Protein AF-A0A8S4QR13-F1 (afdb_monomer)

Solvent-accessible surface area (backbone atoms only — not comparable to full-atom values): 11443 Å² total; per-residue (Å²): 132,84,57,82,68,58,78,72,71,67,62,100,58,48,71,56,56,46,60,38,42,55,34,100,81,73,49,24,53,48,70,31,50,76,45,75,78,56,44,44,66,46,38,54,46,44,48,60,58,47,58,65,42,51,77,74,34,72,92,72,60,74,65,26,65,68,53,64,44,90,57,24,34,56,80,74,29,43,44,36,40,36,31,59,52,94,47,84,82,44,65,64,55,39,43,59,79,82,61,83,62,81,88,62,52,69,69,58,58,51,46,36,71,78,50,59,71,31,35,38,52,50,73,46,38,63,46,74,70,21,49,77,37,48,53,46,79,46,51,15,45,74,78,42,53,45,60,43,84,66,39,49,57,52,95,87,57,76,65,67,73,34,30,40,32,38,29,82,46,56,64,68,42,82,33,45,37,35,32,36,37,39,31,60,93,49,59,23,69,40,68,37,39,43,32,40,42,63,79,82,128

Foldseek 3Di:
DPPPVVVQPDDPADFDKAKPDAPPVSFAEAEDALDPVGCVVRQVRLCVVQVVCCVVQVPNAFCFDCCNDPPSCRSFWHKMKMFTDQGPQDFFFFDDLPDPDPPQDPVNNVVCVVPVFWFFKDKAFPDPVLRVFQADKDKGVPVHTFGRVCPPPDPPDDTHIMMIITHPGDAPDKTKMKMWGDGHVGIHIGIHIHHYHYDDD

Sequence (201 aa):
MVEKTDLLTYAADGIGLSATPTSLNAMPLIWYRNEQQEYQKYVKSLESLLSKRRKREVDNFPDLGPCGEAPFGYGNSPCVIIRINKQLKWSAKPLNANSSRMDIPMNVRHWLKLEKQRLWLHCDGYHSYDKEHIGKIKYYPDPPGFDPNSFPLDKNSHSPLIAVQISEFTLGVSLAVQCKLYYEGGSSTKEFLLYVTPKRK

Secondary structure (DSSP, 8-state):
---TTGGGT--SS-S-EEEES--TTSS-EEEEESSHHHHHHHHHHHHHHHHHHHTT-TTT----GGGSSTTTTTTTS-EEEEEE---TT---PPPPTT---TTS-HHHHHHHHH-SS-EEEEEEESSHHHHHH--EEEEESSS-EE-GGG-SPPTTPPPP-EEEEEESPPTTS-EEEEEEEEETTEEEEEEEEEEEEPPP-

InterPro domains:
  IPR000402 Sodium/potassium-transporting ATPase subunit beta [PF00287] (65-182)
  IPR000402 Sodium/potassium-transporting ATPase subunit beta [PTHR11523] (16-183)
  IPR038702 Sodium/potassium-transporting ATPase subunit beta superfamily [G3DSA:2.60.40.1660] (3-193)

Organism: NCBI:txid348720

pLDDT: mean 87.79, std 13.43, range [37.66, 98.38]

Radius of gyration: 17.34 Å; Cα contacts (8 Å, |Δi|>4): 371; chains: 1; bounding box: 60×39×46 Å

Mean predicted aligned error: 6.36 Å

Structure (mmCIF, N/CA/C/O backbone):
data_AF-A0A8S4QR13-F1
#
_entry.id   AF-A0A8S4QR13-F1
#
loop_
_atom_site.group_PDB
_atom_site.id
_atom_site.type_symbol
_atom_site.label_atom_id
_atom_site.label_alt_id
_atom_site.label_comp_id
_atom_site.label_asym_id
_atom_site.label_entity_id
_atom_site.label_seq_id
_atom_site.pdbx_PDB_ins_code
_atom_site.Cartn_x
_atom_site.Cartn_y
_atom_site.Cartn_z
_atom_site.occupancy
_atom_site.B_iso_or_equiv
_atom_site.auth_seq_id
_atom_site.auth_comp_id
_atom_site.auth_asym_id
_atom_site.auth_atom_id
_atom_site.pdbx_PDB_model_num
ATOM 1 N N . MET A 1 1 ? 35.283 -13.458 4.905 1.00 37.66 1 MET A N 1
ATOM 2 C CA . MET A 1 1 ? 34.528 -12.265 5.337 1.00 37.66 1 MET A CA 1
ATOM 3 C C . MET A 1 1 ? 33.601 -11.926 4.193 1.00 37.66 1 MET A C 1
ATOM 5 O O . MET A 1 1 ? 34.097 -11.596 3.130 1.00 37.66 1 MET A O 1
ATOM 9 N N . VAL A 1 2 ? 32.299 -12.148 4.358 1.00 41.03 2 VAL A N 1
ATOM 10 C CA . VAL A 1 2 ? 31.311 -11.771 3.339 1.00 41.03 2 VAL A CA 1
ATOM 11 C C . VAL A 1 2 ? 31.214 -10.252 3.382 1.00 41.03 2 VAL A C 1
ATOM 13 O O . VAL A 1 2 ? 30.915 -9.693 4.442 1.00 41.03 2 VAL A O 1
ATOM 16 N N . GLU A 1 3 ? 31.554 -9.574 2.288 1.00 44.41 3 GLU A N 1
ATOM 17 C CA . GLU A 1 3 ? 31.433 -8.125 2.246 1.00 44.41 3 GLU A CA 1
ATOM 18 C C . GLU A 1 3 ? 29.955 -7.735 2.395 1.00 44.41 3 GLU A C 1
ATOM 20 O O . GLU A 1 3 ? 29.069 -8.306 1.761 1.00 44.41 3 GLU A O 1
ATOM 25 N N . LYS A 1 4 ? 29.666 -6.721 3.222 1.00 47.56 4 LYS A N 1
ATOM 26 C CA . LYS A 1 4 ? 28.316 -6.138 3.374 1.00 47.56 4 LYS A CA 1
ATOM 27 C C . LYS A 1 4 ? 27.700 -5.680 2.041 1.00 47.56 4 LYS A C 1
ATOM 29 O O . LYS A 1 4 ? 26.495 -5.446 1.980 1.00 47.56 4 LYS A O 1
ATOM 34 N N . THR A 1 5 ? 28.523 -5.529 1.009 1.00 46.91 5 THR A N 1
ATOM 35 C CA . THR A 1 5 ? 28.166 -5.205 -0.371 1.00 46.91 5 THR A CA 1
ATOM 36 C C . THR A 1 5 ? 27.454 -6.354 -1.092 1.00 46.91 5 THR A C 1
ATOM 38 O O . THR A 1 5 ? 26.556 -6.071 -1.881 1.00 46.91 5 THR A O 1
ATOM 41 N N . ASP A 1 6 ? 27.740 -7.617 -0.755 1.00 38.19 6 ASP A N 1
ATOM 42 C CA . ASP A 1 6 ? 27.164 -8.794 -1.431 1.00 38.19 6 ASP A CA 1
ATOM 43 C C . ASP A 1 6 ? 25.776 -9.198 -0.909 1.00 38.19 6 ASP A C 1
ATOM 45 O O . ASP A 1 6 ? 24.988 -9.823 -1.615 1.00 38.19 6 ASP A O 1
ATOM 49 N N . LEU A 1 7 ? 25.410 -8.758 0.299 1.00 44.19 7 LEU A N 1
ATOM 50 C CA . LEU A 1 7 ? 24.044 -8.895 0.830 1.00 44.19 7 LEU A CA 1
ATOM 51 C C . LEU A 1 7 ? 23.036 -7.950 0.148 1.00 44.19 7 LEU A C 1
ATOM 53 O O . LEU A 1 7 ? 21.834 -8.072 0.368 1.00 44.19 7 LEU A O 1
ATOM 57 N N . LEU A 1 8 ? 23.515 -6.991 -0.652 1.00 45.03 8 LEU A N 1
ATOM 58 C CA . LEU A 1 8 ? 22.689 -6.004 -1.356 1.00 45.03 8 LEU A CA 1
ATOM 59 C C . LEU A 1 8 ? 22.579 -6.266 -2.865 1.00 45.03 8 LEU A C 1
ATOM 61 O O . LEU A 1 8 ? 21.846 -5.537 -3.540 1.00 45.03 8 LEU A O 1
ATOM 65 N N . THR A 1 9 ? 23.288 -7.266 -3.399 1.00 39.84 9 THR A N 1
ATOM 66 C CA . THR A 1 9 ? 23.415 -7.488 -4.850 1.00 39.84 9 THR A CA 1
ATOM 67 C C . THR A 1 9 ? 22.815 -8.787 -5.365 1.00 39.84 9 THR A C 1
ATOM 69 O O . THR A 1 9 ? 22.631 -8.886 -6.573 1.00 39.84 9 THR A O 1
ATOM 72 N N . TYR A 1 10 ? 22.393 -9.727 -4.519 1.00 44.88 10 TYR A N 1
ATOM 73 C CA . TYR A 1 10 ? 21.622 -10.881 -4.982 1.00 44.88 10 TYR A CA 1
ATOM 74 C C . TYR A 1 10 ? 20.546 -11.270 -3.980 1.00 44.88 10 TYR A C 1
ATOM 76 O O . TYR A 1 10 ? 20.811 -11.908 -2.967 1.00 44.88 10 TYR A O 1
ATOM 84 N N . ALA A 1 11 ? 19.306 -10.939 -4.314 1.00 44.09 11 ALA A N 1
ATOM 85 C CA . ALA A 1 11 ? 18.177 -11.706 -3.838 1.00 44.09 11 ALA A CA 1
ATOM 86 C C . ALA A 1 11 ? 17.512 -12.310 -5.077 1.00 44.09 11 ALA A C 1
ATOM 88 O O . ALA A 1 11 ? 17.100 -11.601 -5.995 1.00 44.09 11 ALA A O 1
ATOM 89 N N . ALA A 1 12 ? 17.448 -13.641 -5.107 1.00 49.19 12 ALA A N 1
ATOM 90 C CA . ALA A 1 12 ? 16.505 -14.368 -5.953 1.00 49.19 12 ALA A CA 1
ATOM 91 C C . ALA A 1 12 ? 15.045 -13.951 -5.649 1.00 49.19 12 ALA A C 1
ATOM 93 O O . ALA A 1 12 ? 14.148 -14.185 -6.455 1.00 49.19 12 ALA A O 1
ATOM 94 N N . ASP A 1 13 ? 14.838 -13.273 -4.518 1.00 56.06 13 ASP A N 1
ATOM 95 C CA . ASP A 1 13 ? 13.613 -12.620 -4.086 1.00 56.06 13 ASP A CA 1
ATOM 96 C C . ASP A 1 13 ? 13.657 -11.138 -4.492 1.00 56.06 13 ASP A C 1
ATOM 98 O O . ASP A 1 13 ? 14.616 -10.437 -4.186 1.00 56.06 13 ASP A O 1
ATOM 102 N N . GLY A 1 14 ? 12.652 -10.633 -5.207 1.00 69.56 14 GLY A N 1
ATOM 103 C CA . GLY A 1 14 ? 12.630 -9.249 -5.698 1.00 69.56 14 GLY A CA 1
ATOM 104 C C . GLY A 1 14 ? 12.808 -8.151 -4.627 1.00 69.56 14 GLY A C 1
ATOM 105 O O . GLY A 1 14 ? 12.939 -8.395 -3.430 1.00 69.56 14 GLY A O 1
ATOM 106 N N . ILE A 1 15 ? 12.755 -6.881 -5.048 1.00 88.12 15 ILE A N 1
ATOM 107 C CA . ILE A 1 15 ? 12.865 -5.716 -4.150 1.00 88.12 15 ILE A CA 1
ATOM 108 C C . ILE A 1 15 ? 11.947 -5.819 -2.921 1.00 88.12 15 ILE A C 1
ATOM 110 O O . ILE A 1 15 ? 10.754 -6.097 -3.043 1.00 88.12 15 ILE A O 1
ATOM 114 N N . GLY A 1 16 ? 12.484 -5.563 -1.728 1.00 90.19 16 GLY A N 1
ATOM 115 C CA . GLY A 1 16 ? 11.695 -5.606 -0.501 1.00 90.19 16 GLY A CA 1
ATOM 116 C C . GLY A 1 16 ? 10.584 -4.549 -0.486 1.00 90.19 16 GLY A C 1
ATOM 117 O O . GLY A 1 16 ? 10.781 -3.412 -0.909 1.00 90.19 16 GLY A O 1
ATOM 118 N N . LEU A 1 17 ? 9.426 -4.901 0.066 1.00 93.50 17 LEU A N 1
ATOM 119 C CA . LEU A 1 17 ? 8.284 -4.003 0.238 1.00 93.50 17 LEU A CA 1
ATOM 120 C C . LEU A 1 17 ? 7.959 -3.827 1.729 1.00 93.50 17 LEU A C 1
ATOM 122 O O . LEU A 1 17 ? 8.035 -4.769 2.524 1.00 93.50 17 LEU A O 1
ATOM 126 N N . SER A 1 18 ? 7.557 -2.619 2.112 1.00 93.62 18 SER A N 1
ATOM 127 C CA . SER A 1 18 ? 7.024 -2.313 3.442 1.00 93.62 18 SER A CA 1
ATOM 128 C C . SER A 1 18 ? 5.525 -2.068 3.355 1.00 93.62 18 SER A C 1
ATOM 130 O O . SER A 1 18 ? 5.078 -1.367 2.452 1.00 93.62 18 SER A O 1
ATOM 132 N N . ALA A 1 19 ? 4.780 -2.571 4.338 1.00 95.00 19 ALA A N 1
ATOM 133 C CA . ALA A 1 19 ? 3.368 -2.266 4.553 1.00 95.00 19 ALA A CA 1
ATOM 134 C C . ALA A 1 19 ? 3.206 -1.670 5.957 1.00 95.00 19 ALA A C 1
ATOM 136 O O . ALA A 1 19 ? 3.801 -2.170 6.910 1.00 95.00 19 ALA A O 1
ATOM 137 N N . THR A 1 20 ? 2.472 -0.568 6.081 1.00 94.94 20 THR A N 1
ATOM 138 C CA . THR A 1 20 ? 2.209 0.142 7.343 1.00 94.94 20 THR A CA 1
ATOM 139 C C . THR A 1 20 ? 0.698 0.260 7.530 1.00 94.94 20 THR A C 1
ATOM 141 O O . THR A 1 20 ? 0.020 0.628 6.577 1.00 94.94 20 THR A O 1
ATOM 144 N N . PRO A 1 21 ? 0.155 -0.019 8.722 1.00 93.25 21 PRO A N 1
ATOM 145 C CA . PRO A 1 21 ? 0.866 -0.234 9.982 1.00 93.25 21 PRO A CA 1
ATOM 146 C C . PRO A 1 21 ? 1.457 -1.640 10.142 1.00 93.25 21 PRO A C 1
ATOM 148 O O . PRO A 1 21 ? 1.001 -2.606 9.539 1.00 93.25 21 PRO A O 1
ATOM 151 N N . THR A 1 22 ? 2.475 -1.744 10.997 1.00 84.75 22 THR A N 1
ATOM 152 C CA . THR A 1 22 ? 3.087 -3.016 11.405 1.00 84.75 22 THR A CA 1
ATOM 153 C C . THR A 1 22 ? 2.722 -3.369 12.845 1.00 84.75 22 THR A C 1
ATOM 155 O O . THR A 1 22 ? 2.487 -2.482 13.665 1.00 84.75 22 THR A O 1
ATOM 158 N N . SER A 1 23 ? 2.714 -4.662 13.173 1.00 73.50 23 SER A N 1
ATOM 159 C CA . SER A 1 23 ? 2.653 -5.145 14.558 1.00 73.50 23 SER A CA 1
ATOM 160 C C . SER A 1 23 ? 4.054 -5.178 15.197 1.00 73.50 23 SER A C 1
ATOM 162 O O . SER A 1 23 ? 5.045 -4.819 14.556 1.00 73.50 23 SER A O 1
ATOM 164 N N . LEU A 1 24 ? 4.138 -5.623 16.456 1.00 61.69 24 LEU A N 1
ATOM 165 C CA . LEU A 1 24 ? 5.340 -5.627 17.305 1.00 61.69 24 LEU A CA 1
ATOM 166 C C . LEU A 1 24 ? 6.566 -6.310 16.662 1.00 61.69 24 LEU A C 1
ATOM 168 O O . LEU A 1 24 ? 7.688 -5.906 16.941 1.00 61.69 24 LEU A O 1
ATOM 172 N N . ASN A 1 25 ? 6.362 -7.265 15.747 1.00 63.50 25 ASN A N 1
ATOM 173 C CA . ASN A 1 25 ? 7.435 -8.029 15.091 1.00 63.50 25 ASN A CA 1
ATOM 174 C C . ASN A 1 25 ? 7.681 -7.624 13.625 1.00 63.50 25 ASN A C 1
ATOM 176 O O . ASN A 1 25 ? 8.115 -8.448 12.827 1.00 63.50 25 ASN A O 1
ATOM 180 N N . ALA A 1 26 ? 7.324 -6.399 13.220 1.00 67.44 26 ALA A N 1
ATOM 181 C CA . ALA A 1 26 ? 7.419 -5.912 11.831 1.00 67.44 26 ALA A CA 1
ATOM 182 C C . ALA A 1 26 ? 6.583 -6.690 10.782 1.00 67.44 26 ALA A C 1
ATOM 184 O O . ALA A 1 26 ? 6.548 -6.312 9.607 1.00 67.44 26 ALA A O 1
ATOM 185 N N . MET A 1 27 ? 5.844 -7.726 11.195 1.00 74.62 27 MET A N 1
ATOM 186 C CA . MET A 1 27 ? 4.774 -8.329 10.405 1.00 74.62 27 MET A CA 1
ATOM 187 C C . MET A 1 27 ? 3.563 -7.386 10.413 1.00 74.62 27 MET A C 1
ATOM 189 O O . MET A 1 27 ? 3.131 -6.967 11.495 1.00 74.62 27 MET A O 1
ATOM 193 N N . PRO A 1 28 ? 2.994 -7.017 9.254 1.00 80.12 28 PRO A N 1
ATOM 194 C CA . PRO A 1 28 ? 1.787 -6.211 9.226 1.00 80.12 28 PRO A CA 1
ATOM 195 C C . PRO A 1 28 ? 0.593 -7.097 9.612 1.00 80.12 28 PRO A C 1
ATOM 197 O O . PRO A 1 28 ? 0.052 -7.842 8.805 1.00 80.12 28 PRO A O 1
ATOM 200 N N . LEU A 1 29 ? 0.248 -7.069 10.902 1.00 88.44 29 LEU A N 1
ATOM 201 C CA . LEU A 1 29 ? -0.924 -7.722 11.483 1.00 88.44 29 LEU A CA 1
ATOM 202 C C . LEU A 1 29 ? -1.853 -6.640 12.033 1.00 88.44 29 LEU A C 1
ATOM 204 O O . LEU A 1 29 ? -1.539 -5.959 13.018 1.00 88.44 29 LEU A O 1
ATOM 208 N N . ILE A 1 30 ? -3.001 -6.502 11.384 1.00 92.06 30 ILE A N 1
ATOM 209 C CA . ILE A 1 30 ? -4.035 -5.535 11.714 1.00 92.06 30 ILE A CA 1
ATOM 210 C C . ILE A 1 30 ? -5.164 -6.284 12.401 1.00 92.06 30 ILE A C 1
ATOM 212 O O . ILE A 1 30 ? -5.961 -6.968 11.768 1.00 92.06 30 ILE A O 1
ATOM 216 N N . TRP A 1 31 ? -5.207 -6.141 13.719 1.00 92.38 31 TRP A N 1
ATOM 217 C CA . TRP A 1 31 ? -6.194 -6.740 14.591 1.00 92.38 31 TRP A CA 1
ATOM 218 C C . TRP A 1 31 ? -6.738 -5.711 15.577 1.00 92.38 31 TRP A C 1
ATOM 220 O O . TRP A 1 31 ? -6.010 -5.199 16.437 1.00 92.38 31 TRP A O 1
ATOM 230 N N . TYR A 1 32 ? -8.034 -5.435 15.440 1.00 91.50 32 TYR A N 1
ATOM 231 C CA . TYR A 1 32 ? -8.804 -4.616 16.367 1.00 91.50 32 TYR A CA 1
ATOM 232 C C . TYR A 1 32 ? -10.266 -5.087 16.452 1.00 91.50 32 TYR A C 1
ATOM 234 O O . TYR A 1 32 ? -10.825 -5.632 15.496 1.00 91.50 32 TYR A O 1
ATOM 242 N N . ARG A 1 33 ? -10.914 -4.863 17.595 1.00 89.88 33 ARG A N 1
ATOM 243 C CA . ARG A 1 33 ? -12.378 -4.752 17.675 1.00 89.88 33 ARG A CA 1
ATOM 244 C C . ARG A 1 33 ? -12.799 -3.391 17.164 1.00 89.88 33 ARG A C 1
ATOM 246 O O . ARG A 1 33 ? -12.032 -2.442 17.291 1.00 89.88 33 ARG A O 1
ATOM 253 N N . ASN A 1 34 ? -14.009 -3.280 16.618 1.00 83.50 34 ASN A N 1
ATOM 254 C CA . ASN A 1 34 ? -14.528 -2.025 16.070 1.00 83.50 34 ASN A CA 1
ATOM 255 C C . ASN A 1 34 ? -14.886 -0.985 17.163 1.00 83.50 34 ASN A C 1
ATOM 257 O O . ASN A 1 34 ? -16.036 -0.568 17.312 1.00 83.50 34 ASN A O 1
ATOM 261 N N . GLU A 1 35 ? -13.874 -0.606 17.938 1.00 88.25 35 GLU A N 1
ATOM 262 C CA . GLU A 1 35 ? -13.863 0.308 19.067 1.00 88.25 35 GLU A CA 1
ATOM 2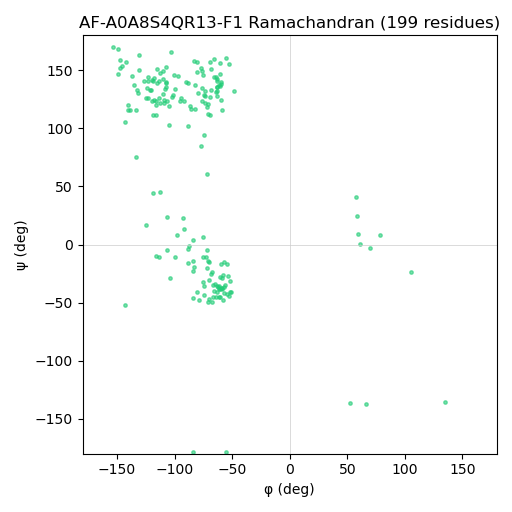63 C C . GLU A 1 35 ? -12.658 1.237 18.923 1.00 88.25 35 GLU A C 1
ATOM 265 O O . GLU A 1 35 ? -11.547 0.804 18.600 1.00 88.25 35 GLU A O 1
ATOM 270 N N . GLN A 1 36 ? -12.863 2.526 19.194 1.00 86.12 36 GLN A N 1
ATOM 271 C CA . GLN A 1 36 ? -11.876 3.554 18.876 1.00 86.12 36 GLN A CA 1
ATOM 272 C C . GLN A 1 36 ? -10.519 3.335 19.536 1.00 86.12 36 GLN A C 1
ATOM 274 O O . GLN A 1 36 ? -9.492 3.587 18.906 1.00 86.12 36 GLN A O 1
ATOM 279 N N . GLN A 1 37 ? -10.514 2.854 20.778 1.00 89.31 37 GLN A N 1
ATOM 280 C CA . GLN A 1 37 ? -9.310 2.653 21.583 1.00 89.31 37 GLN A CA 1
ATOM 281 C C . GLN A 1 37 ? -8.406 1.551 21.013 1.00 89.31 37 GLN A C 1
ATOM 283 O O . GLN A 1 37 ? -7.183 1.687 21.046 1.00 89.31 37 GLN A O 1
ATOM 288 N N . GLU A 1 38 ? -8.982 0.503 20.421 1.00 89.88 38 GLU A N 1
ATOM 289 C CA . GLU A 1 38 ? -8.217 -0.648 19.937 1.00 89.88 38 GLU A CA 1
ATOM 290 C C . GLU A 1 38 ? -7.445 -0.363 18.646 1.00 89.88 38 GLU A C 1
ATOM 292 O O . GLU A 1 38 ? -6.313 -0.830 18.480 1.00 89.88 38 GLU A O 1
ATOM 297 N N . TYR A 1 39 ? -8.013 0.441 17.741 1.00 91.88 39 TYR A N 1
ATOM 298 C CA . TYR A 1 39 ? -7.336 0.801 16.494 1.00 91.88 39 TYR A CA 1
ATOM 299 C C . TYR A 1 39 ? -6.444 2.045 16.597 1.00 91.88 39 TYR A C 1
ATOM 301 O O . TYR A 1 39 ? -5.721 2.350 15.646 1.00 91.88 39 TYR A O 1
ATOM 309 N N . GLN A 1 40 ? -6.402 2.736 17.746 1.00 93.25 40 GLN A N 1
ATOM 310 C CA . GLN A 1 40 ? -5.541 3.917 17.921 1.00 93.25 40 GLN A CA 1
ATOM 311 C C . GLN A 1 40 ? -4.064 3.632 17.639 1.00 93.25 40 GLN A C 1
ATOM 313 O O . GLN A 1 40 ? -3.363 4.493 17.111 1.00 93.25 40 GLN A O 1
ATOM 318 N N . LYS A 1 41 ? -3.569 2.432 17.964 1.00 92.69 41 LYS A N 1
ATOM 319 C CA . LYS A 1 41 ? -2.178 2.040 17.675 1.00 92.69 41 LYS A CA 1
ATOM 320 C C . LYS A 1 41 ? -1.865 2.082 16.172 1.00 92.69 41 LYS A C 1
ATOM 322 O O . LYS A 1 41 ? -0.787 2.526 15.781 1.00 92.69 41 LYS A O 1
ATOM 327 N N . TYR A 1 42 ? -2.824 1.690 15.334 1.00 93.75 42 TYR A N 1
ATOM 328 C CA . TYR A 1 42 ? -2.694 1.691 13.879 1.00 93.75 42 TYR A CA 1
ATOM 329 C C . TYR A 1 42 ? -2.774 3.104 13.306 1.00 93.75 42 TYR A C 1
ATOM 331 O O . TYR A 1 42 ? -1.926 3.484 12.500 1.00 93.75 42 TYR A O 1
ATOM 339 N N . VAL A 1 43 ? -3.714 3.908 13.811 1.00 94.94 43 VAL A N 1
ATOM 340 C CA . VAL A 1 43 ? -3.840 5.329 13.459 1.00 94.94 43 VAL A CA 1
ATOM 341 C C . VAL A 1 43 ? -2.552 6.082 13.788 1.00 94.94 43 VAL A C 1
ATOM 343 O O . VAL A 1 43 ? -2.003 6.759 12.927 1.00 94.94 43 VAL A O 1
ATOM 346 N N . LYS A 1 44 ? -1.996 5.899 14.993 1.00 94.31 44 LYS A N 1
ATOM 347 C CA . LYS A 1 44 ? -0.723 6.522 15.399 1.00 94.31 44 LYS A CA 1
ATOM 348 C C . LYS A 1 44 ? 0.454 6.090 14.522 1.00 94.31 44 LYS A C 1
ATOM 350 O O . LYS A 1 44 ? 1.325 6.905 14.226 1.00 94.31 44 LYS A O 1
ATOM 355 N N . SER A 1 45 ? 0.495 4.822 14.111 1.00 93.25 45 SER A N 1
ATOM 356 C CA . SER A 1 45 ? 1.543 4.306 13.223 1.00 93.25 45 SER A CA 1
ATOM 357 C C . SER A 1 45 ? 1.492 4.972 11.842 1.00 93.25 45 SER A C 1
ATOM 359 O O . SER A 1 45 ? 2.526 5.427 11.347 1.00 93.25 45 SER A O 1
ATOM 361 N N . LEU A 1 46 ? 0.296 5.102 11.261 1.00 94.69 46 LEU A N 1
ATOM 362 C CA . LEU A 1 46 ? 0.088 5.794 9.987 1.00 94.69 46 LEU A CA 1
ATOM 363 C C . LEU A 1 46 ? 0.369 7.294 10.091 1.00 94.69 46 LEU A C 1
ATOM 365 O O . LEU A 1 46 ? 1.124 7.828 9.282 1.00 94.69 46 LEU A O 1
ATOM 369 N N . GLU A 1 47 ? -0.124 7.953 11.137 1.00 94.94 47 GLU A N 1
ATOM 370 C CA . GLU A 1 47 ? 0.152 9.369 11.396 1.00 94.94 47 GLU A CA 1
ATOM 371 C C . GLU A 1 47 ? 1.662 9.631 11.508 1.00 94.94 47 GLU A C 1
ATOM 373 O O . GLU A 1 47 ? 2.191 10.574 10.922 1.00 94.94 47 GLU A O 1
ATOM 378 N N . SER A 1 48 ? 2.406 8.753 12.191 1.00 93.06 48 SER A N 1
ATOM 379 C CA . SER A 1 48 ? 3.867 8.860 12.298 1.00 93.06 48 SER A CA 1
ATOM 380 C C . SER A 1 48 ? 4.579 8.726 10.946 1.00 93.06 48 SER A C 1
ATOM 382 O O . SER A 1 48 ? 5.592 9.394 10.713 1.00 93.06 48 SER A O 1
ATOM 384 N N . LEU A 1 49 ? 4.063 7.881 10.044 1.00 92.44 49 LEU A N 1
ATOM 385 C CA . LEU A 1 49 ? 4.598 7.721 8.691 1.00 92.44 49 LEU A CA 1
ATOM 386 C C . LEU A 1 49 ? 4.325 8.962 7.829 1.00 92.44 49 LEU A C 1
ATOM 388 O O . LEU A 1 49 ? 5.237 9.441 7.149 1.00 92.44 49 LEU A O 1
ATOM 392 N N . LEU A 1 50 ? 3.089 9.468 7.845 1.00 93.38 50 LEU A N 1
ATOM 393 C CA . LEU A 1 50 ? 2.650 10.531 6.941 1.00 93.38 50 LEU A CA 1
ATOM 394 C C . LEU A 1 50 ? 3.083 11.924 7.411 1.00 93.38 50 LEU A C 1
ATOM 396 O O . LEU A 1 50 ? 3.565 12.709 6.598 1.00 93.38 50 LEU A O 1
ATOM 400 N N . SER A 1 51 ? 3.007 12.226 8.710 1.00 90.88 51 SER A N 1
ATOM 401 C CA . SER A 1 51 ? 3.384 13.542 9.260 1.00 90.88 51 SER A CA 1
ATOM 402 C C . SER A 1 51 ? 4.841 13.919 8.967 1.00 90.88 51 SER A C 1
ATOM 404 O O . SER A 1 51 ? 5.143 15.073 8.656 1.00 90.88 51 SER A O 1
ATOM 406 N N . LYS A 1 52 ? 5.759 12.943 9.004 1.00 83.25 52 LYS A N 1
ATOM 407 C CA . LYS A 1 52 ? 7.177 13.144 8.657 1.00 83.25 52 LYS A CA 1
ATOM 408 C C . LYS A 1 52 ? 7.378 13.512 7.188 1.00 83.25 52 LYS A C 1
ATOM 410 O O . LYS A 1 52 ? 8.299 14.263 6.880 1.00 83.25 52 LYS A O 1
ATOM 415 N N . ARG A 1 53 ? 6.540 12.973 6.301 1.00 87.75 53 ARG A N 1
ATOM 416 C CA . ARG A 1 53 ? 6.617 13.192 4.852 1.00 87.75 53 ARG A CA 1
ATOM 417 C C . ARG A 1 53 ? 5.918 14.472 4.434 1.00 87.75 53 ARG A C 1
ATOM 419 O O . ARG A 1 53 ? 6.544 15.269 3.756 1.00 87.75 53 ARG A O 1
ATOM 426 N N . ARG A 1 54 ? 4.706 14.736 4.933 1.00 86.38 54 ARG A N 1
ATOM 427 C CA . ARG A 1 54 ? 3.963 15.985 4.682 1.00 86.38 54 ARG A CA 1
ATOM 428 C C . ARG A 1 54 ? 4.792 17.236 4.958 1.00 86.38 54 ARG A C 1
ATOM 430 O O . ARG A 1 54 ? 4.774 18.168 4.173 1.00 86.38 54 ARG A O 1
ATOM 437 N N . LYS A 1 55 ? 5.574 17.236 6.042 1.00 8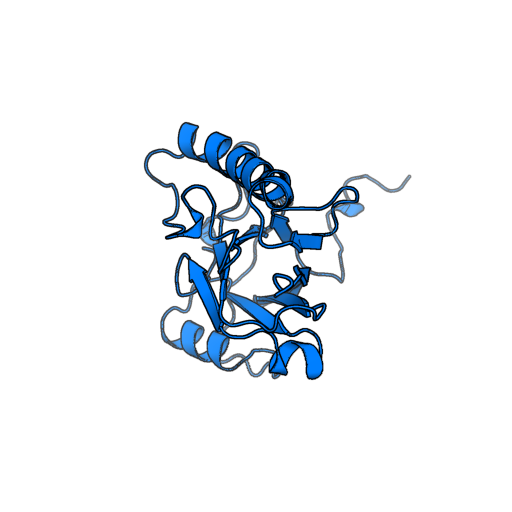2.75 55 LYS A N 1
ATOM 438 C CA . LYS A 1 55 ? 6.467 18.358 6.382 1.00 82.75 55 LYS A CA 1
ATOM 439 C C . LYS A 1 55 ? 7.631 18.555 5.402 1.00 82.75 55 LYS A C 1
ATOM 441 O O . LYS A 1 55 ? 8.199 19.636 5.370 1.00 82.75 55 LYS A O 1
ATOM 446 N N . ARG A 1 56 ? 8.039 17.510 4.678 1.00 82.00 56 ARG A N 1
ATOM 447 C CA . ARG A 1 56 ? 9.209 17.514 3.781 1.00 82.00 56 ARG A CA 1
ATOM 448 C C . ARG A 1 56 ? 8.831 17.601 2.301 1.00 82.00 56 ARG A C 1
ATOM 450 O O . ARG A 1 56 ? 9.619 18.108 1.520 1.00 82.00 56 ARG A O 1
ATOM 457 N N . GLU A 1 57 ? 7.658 17.098 1.933 1.00 82.88 57 GLU A N 1
ATOM 458 C CA . GLU A 1 57 ? 7.175 16.927 0.556 1.00 82.88 57 GLU A CA 1
ATOM 459 C C . GLU A 1 57 ? 5.894 17.747 0.329 1.00 82.88 57 GLU A C 1
ATOM 461 O O . GLU A 1 57 ? 4.930 17.233 -0.223 1.00 82.88 57 GLU A O 1
ATOM 466 N N . VAL A 1 58 ? 5.856 19.000 0.801 1.00 75.00 58 VAL A N 1
ATOM 467 C CA . VAL A 1 58 ? 4.635 19.834 0.829 1.00 75.00 58 VAL A CA 1
ATOM 468 C C . VAL A 1 58 ? 3.948 19.907 -0.541 1.00 75.00 58 VAL A C 1
ATOM 470 O O . VAL A 1 58 ? 2.742 19.698 -0.616 1.00 75.00 58 VAL A O 1
ATOM 473 N N . ASP A 1 59 ? 4.718 20.111 -1.611 1.00 72.88 59 ASP A N 1
ATOM 474 C CA . ASP A 1 59 ? 4.173 20.314 -2.962 1.00 72.88 59 ASP A CA 1
ATOM 475 C C . ASP A 1 59 ? 3.944 19.013 -3.752 1.00 72.88 59 ASP A C 1
ATOM 477 O O . ASP A 1 59 ? 3.228 19.014 -4.746 1.00 72.88 59 ASP A O 1
ATOM 481 N N . ASN A 1 60 ? 4.540 17.893 -3.322 1.00 78.81 60 ASN A N 1
ATOM 482 C CA . ASN A 1 60 ? 4.572 16.630 -4.0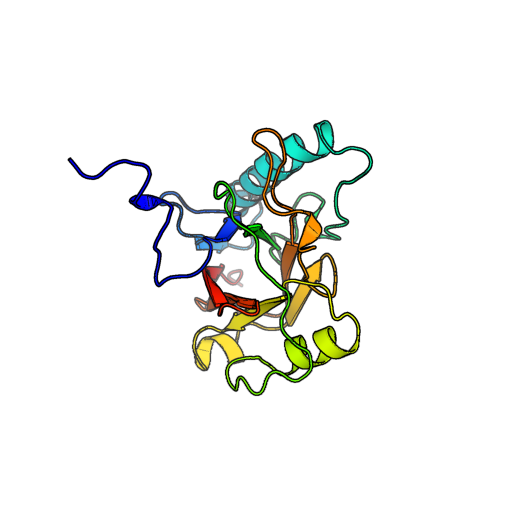81 1.00 78.81 60 ASN A CA 1
ATOM 483 C C . ASN A 1 60 ? 4.016 15.433 -3.292 1.00 78.81 60 ASN A C 1
ATOM 485 O O . ASN A 1 60 ? 4.285 14.278 -3.632 1.00 78.81 60 ASN A O 1
ATOM 489 N N . PHE A 1 61 ? 3.280 15.680 -2.207 1.00 84.38 61 PHE A N 1
ATOM 490 C CA . PHE A 1 61 ? 2.690 14.604 -1.421 1.00 84.38 61 PHE A CA 1
ATOM 491 C C . PHE A 1 61 ? 1.570 13.922 -2.227 1.00 84.38 61 PHE A C 1
ATOM 493 O O . PHE A 1 61 ? 0.663 14.611 -2.695 1.00 84.38 61 PHE A O 1
ATOM 500 N N . PRO A 1 62 ? 1.600 12.587 -2.399 1.00 86.25 62 PRO A N 1
ATOM 501 C CA . PRO A 1 62 ? 0.585 11.894 -3.181 1.00 86.25 62 PRO A CA 1
ATOM 502 C C . PRO A 1 62 ? -0.792 12.024 -2.526 1.00 86.25 62 PRO A C 1
ATOM 504 O O . PRO A 1 62 ? -0.913 11.962 -1.299 1.00 86.25 62 PRO A O 1
ATOM 507 N N . ASP A 1 63 ? -1.837 12.140 -3.346 1.00 92.38 63 ASP A N 1
ATOM 508 C CA . ASP A 1 63 ? -3.207 12.026 -2.858 1.00 92.38 63 ASP A CA 1
ATOM 509 C C . ASP A 1 63 ? -3.478 10.575 -2.434 1.00 92.38 63 ASP A C 1
ATOM 511 O O . ASP A 1 63 ? -3.497 9.649 -3.248 1.00 92.38 63 ASP A O 1
ATOM 515 N N . LEU A 1 64 ? -3.644 10.380 -1.126 1.00 95.88 64 LEU A N 1
ATOM 516 C CA . LEU A 1 64 ? -3.944 9.086 -0.514 1.00 95.88 64 LEU A CA 1
ATOM 517 C C . LEU A 1 64 ? -5.447 8.919 -0.232 1.00 95.88 64 LEU A C 1
ATOM 519 O O . LEU A 1 64 ? -5.836 7.969 0.453 1.00 95.88 64 LEU A O 1
ATOM 523 N N . GLY A 1 65 ? -6.288 9.841 -0.711 1.00 95.62 65 GLY A N 1
ATOM 524 C CA . GLY A 1 65 ? -7.729 9.830 -0.498 1.00 95.62 65 GLY A CA 1
ATOM 525 C C . GLY A 1 65 ? -8.097 9.714 0.991 1.00 95.62 65 GLY A C 1
ATOM 526 O O . GLY A 1 65 ? -7.441 10.322 1.844 1.00 95.62 65 GLY A O 1
ATOM 527 N N . PRO A 1 66 ? -9.084 8.870 1.357 1.00 95.81 66 PRO A N 1
ATOM 528 C CA . PRO A 1 66 ? -9.463 8.622 2.754 1.00 95.81 66 PRO A CA 1
ATOM 529 C C . PRO A 1 66 ? -8.335 8.052 3.631 1.00 95.81 66 PRO A C 1
ATOM 531 O O . PRO A 1 66 ? -8.428 8.077 4.857 1.00 95.81 66 PRO A O 1
ATOM 534 N N . CYS A 1 67 ? -7.273 7.517 3.023 1.00 96.81 67 CYS A N 1
ATOM 535 C CA . CYS A 1 67 ? -6.095 7.011 3.722 1.00 96.81 67 CYS A CA 1
ATOM 536 C C . CYS A 1 67 ? -5.040 8.093 3.991 1.00 96.81 67 CYS A C 1
ATOM 538 O O . CYS A 1 67 ? -3.997 7.791 4.571 1.00 96.81 67 CYS A O 1
ATOM 540 N N . GLY A 1 68 ? -5.280 9.334 3.564 1.00 94.75 68 GLY A N 1
ATOM 541 C CA . GLY A 1 68 ? -4.430 10.479 3.871 1.00 94.75 68 GLY A CA 1
ATOM 542 C C . GLY A 1 68 ? -4.747 11.122 5.218 1.00 94.75 68 GLY A C 1
ATOM 543 O O . GLY A 1 68 ? -3.880 11.766 5.802 1.00 94.75 68 GLY A O 1
ATOM 544 N N . GLU A 1 69 ? -5.953 10.955 5.751 1.00 93.94 69 GLU A N 1
ATOM 545 C CA . GLU A 1 69 ? -6.406 11.666 6.951 1.00 93.94 69 GLU A CA 1
ATOM 546 C C . GLU A 1 69 ? -6.846 10.705 8.049 1.00 93.94 69 GLU A C 1
ATOM 548 O O . GLU A 1 69 ? -7.422 9.654 7.774 1.00 93.94 69 GLU A O 1
ATOM 553 N N . ALA A 1 70 ? -6.579 11.058 9.310 1.00 94.62 70 ALA A N 1
ATOM 554 C CA . ALA A 1 70 ? -7.014 10.264 10.451 1.00 94.62 70 ALA A CA 1
ATOM 555 C C . ALA A 1 70 ? -8.558 10.170 10.482 1.00 94.62 70 ALA A C 1
ATOM 557 O O . ALA A 1 70 ? -9.229 11.180 10.284 1.00 94.62 70 ALA A O 1
ATOM 558 N N . PRO A 1 71 ? -9.144 8.987 10.755 1.00 95.81 71 PRO A N 1
ATOM 559 C CA . PRO A 1 71 ? -8.511 7.780 11.288 1.00 95.81 71 PRO A CA 1
ATOM 560 C C . PRO A 1 71 ? -8.024 6.789 10.214 1.00 95.81 71 PRO A C 1
ATOM 562 O O . PRO A 1 71 ? -7.895 5.609 10.514 1.00 95.81 71 PRO A O 1
ATOM 565 N N . PHE A 1 72 ? -7.762 7.217 8.977 1.00 96.19 72 PHE A N 1
ATOM 566 C CA . PHE A 1 72 ? -7.252 6.384 7.876 1.00 96.19 72 PHE A CA 1
ATOM 567 C C . PHE A 1 72 ? -8.160 5.186 7.571 1.00 96.19 72 PHE A C 1
ATOM 569 O O . PHE A 1 72 ? -7.711 4.046 7.426 1.00 96.19 72 PHE A O 1
ATOM 576 N N . GLY A 1 73 ? -9.469 5.439 7.602 1.00 94.31 73 GLY A N 1
ATOM 577 C CA . GLY A 1 73 ? -10.514 4.439 7.402 1.00 94.31 73 GLY A CA 1
ATOM 578 C C . GLY A 1 73 ? -10.681 3.407 8.528 1.00 94.31 73 GLY A C 1
ATOM 579 O O . GLY A 1 73 ? -11.608 2.596 8.466 1.00 94.31 73 GLY A O 1
ATOM 580 N N . TYR A 1 74 ? -9.854 3.425 9.581 1.00 94.25 74 TYR A N 1
ATOM 581 C CA . TYR A 1 74 ? -10.019 2.512 10.716 1.00 94.25 74 TYR A CA 1
ATOM 582 C C . TYR A 1 74 ? -11.376 2.714 11.399 1.00 94.25 74 TYR A C 1
ATOM 584 O O . TYR A 1 74 ? -11.825 3.840 11.608 1.00 94.25 74 TYR A O 1
ATOM 592 N N . GLY A 1 75 ? -12.024 1.593 11.723 1.00 90.56 75 GLY A N 1
ATOM 593 C CA . GLY A 1 75 ? -13.407 1.527 12.205 1.00 90.56 75 GLY A CA 1
ATOM 594 C C . GLY A 1 75 ? -14.397 1.008 11.154 1.00 90.56 75 GLY A C 1
ATOM 595 O O . GLY A 1 75 ? -15.430 0.444 11.508 1.00 90.56 75 GLY A O 1
ATOM 596 N N . ASN A 1 76 ? -14.077 1.124 9.861 1.00 91.88 76 ASN A N 1
ATOM 597 C CA . ASN A 1 76 ? -14.916 0.549 8.804 1.00 91.88 76 ASN A CA 1
ATOM 598 C C . ASN A 1 76 ? -14.110 -0.019 7.631 1.00 91.88 76 ASN A C 1
ATOM 600 O O . ASN A 1 76 ? -14.298 -1.166 7.241 1.00 91.88 76 ASN A O 1
ATOM 604 N N . SER A 1 77 ? -13.201 0.770 7.063 1.00 95.94 77 SER A N 1
ATOM 605 C CA . SER A 1 77 ? -12.463 0.427 5.845 1.00 95.94 77 SER A CA 1
ATOM 606 C C . SER A 1 77 ? -10.975 0.728 6.030 1.00 95.94 77 SER A C 1
ATOM 608 O O . SER A 1 77 ? -10.509 1.776 5.575 1.00 95.94 77 SER A O 1
ATOM 610 N N . PRO A 1 78 ? -10.246 -0.118 6.785 1.00 96.38 78 PRO A N 1
ATOM 611 C CA . PRO A 1 78 ? -8.890 0.174 7.223 1.00 96.38 78 PRO A CA 1
ATOM 612 C C . PRO A 1 78 ? -7.933 0.315 6.040 1.00 96.38 78 PRO A C 1
ATOM 614 O O . PRO A 1 78 ? -7.986 -0.449 5.074 1.00 96.38 78 PRO A O 1
ATOM 617 N N . CYS A 1 79 ? -7.028 1.282 6.161 1.00 97.31 79 CYS A N 1
ATOM 618 C CA . CYS A 1 79 ? -5.983 1.521 5.181 1.00 97.31 79 CYS A CA 1
ATOM 619 C C . CYS A 1 79 ? -4.652 0.863 5.564 1.00 97.31 79 CYS A C 1
ATOM 621 O O . CYS A 1 79 ? -4.245 0.843 6.734 1.00 97.31 79 CYS A O 1
ATOM 623 N N . VAL A 1 80 ? -3.944 0.402 4.534 1.00 97.25 80 VAL A N 1
ATOM 624 C CA . VAL A 1 80 ? -2.557 -0.063 4.577 1.00 97.25 80 VAL A CA 1
ATOM 625 C C . VAL A 1 80 ? -1.748 0.719 3.550 1.00 97.25 80 VAL A C 1
ATOM 627 O O . VAL A 1 80 ? -2.097 0.757 2.377 1.00 97.25 80 VAL A O 1
ATOM 630 N N . ILE A 1 81 ? -0.655 1.345 3.973 1.00 97.12 81 ILE A N 1
ATOM 631 C CA . ILE A 1 81 ? 0.253 2.076 3.088 1.00 97.12 81 ILE A CA 1
ATOM 632 C C . ILE A 1 81 ? 1.408 1.169 2.688 1.00 97.12 81 ILE A C 1
ATOM 634 O O . ILE A 1 81 ? 2.143 0.677 3.548 1.00 97.12 81 ILE A O 1
ATOM 638 N N . ILE A 1 82 ? 1.596 0.990 1.384 1.00 96.94 82 ILE A N 1
ATOM 639 C CA . ILE A 1 82 ? 2.665 0.192 0.792 1.00 96.94 82 ILE A CA 1
ATOM 640 C C . ILE A 1 82 ? 3.704 1.106 0.151 1.00 96.94 82 ILE A C 1
ATOM 642 O O . ILE A 1 82 ? 3.383 2.111 -0.485 1.00 96.94 82 ILE A O 1
ATOM 646 N N . ARG A 1 83 ? 4.978 0.750 0.333 1.00 95.12 83 ARG A N 1
ATOM 647 C CA . ARG A 1 83 ? 6.119 1.422 -0.295 1.00 95.12 83 ARG A CA 1
ATOM 648 C C . ARG A 1 83 ? 7.226 0.436 -0.625 1.00 95.12 83 ARG A C 1
ATOM 650 O O . ARG A 1 83 ? 7.415 -0.559 0.078 1.00 95.12 83 ARG A O 1
ATOM 657 N N . ILE A 1 84 ? 8.019 0.777 -1.630 1.00 94.50 84 ILE A N 1
ATOM 658 C CA . ILE A 1 84 ? 9.240 0.044 -1.966 1.00 94.50 84 ILE A CA 1
ATOM 659 C C . ILE A 1 84 ? 10.313 0.350 -0.913 1.00 94.50 84 ILE A C 1
ATOM 661 O O . ILE A 1 84 ? 10.513 1.513 -0.543 1.00 94.50 84 ILE A O 1
ATOM 665 N N . ASN A 1 85 ? 10.983 -0.677 -0.389 1.00 91.50 85 ASN A N 1
ATOM 666 C CA . ASN A 1 85 ? 12.096 -0.492 0.535 1.00 91.50 85 ASN A CA 1
ATOM 667 C C . ASN A 1 85 ? 13.253 0.194 -0.181 1.00 91.50 85 ASN A C 1
ATOM 669 O O . ASN A 1 85 ? 13.526 -0.035 -1.355 1.00 91.50 85 ASN A O 1
ATOM 673 N N . LYS A 1 86 ? 13.960 1.047 0.551 1.00 87.25 86 LYS A N 1
ATOM 674 C CA . LYS A 1 86 ? 15.117 1.735 -0.000 1.00 87.25 86 LYS A CA 1
ATOM 675 C C . LYS A 1 86 ? 16.262 0.743 -0.182 1.00 87.25 86 LYS A C 1
ATOM 677 O O . LYS A 1 86 ? 16.820 0.281 0.810 1.00 87.25 86 LYS A O 1
ATOM 682 N N . GLN A 1 87 ? 16.623 0.469 -1.430 1.00 85.62 87 GLN A N 1
ATOM 683 C CA . GLN A 1 87 ? 17.796 -0.318 -1.799 1.00 85.62 87 GLN A CA 1
ATOM 684 C C . GLN A 1 87 ? 18.721 0.535 -2.669 1.00 85.62 87 GLN A C 1
ATOM 686 O O . GLN A 1 87 ? 18.276 1.225 -3.588 1.00 85.62 87 GLN A O 1
ATOM 691 N N . LEU A 1 88 ? 20.015 0.532 -2.343 1.00 80.12 88 LEU A N 1
ATOM 692 C CA . LEU A 1 88 ? 21.009 1.331 -3.057 1.00 80.12 88 LEU A CA 1
ATOM 693 C C . LEU A 1 88 ? 21.105 0.879 -4.514 1.00 80.12 88 LEU A C 1
ATOM 695 O O . LEU A 1 88 ? 21.237 -0.312 -4.777 1.00 80.12 88 LEU A O 1
ATOM 699 N N . LYS A 1 89 ? 21.075 1.848 -5.440 1.00 84.75 89 LYS A N 1
ATOM 700 C CA . LYS A 1 89 ? 21.189 1.641 -6.897 1.00 84.75 89 LYS A CA 1
ATOM 701 C C . LYS A 1 89 ? 20.106 0.748 -7.513 1.00 84.75 89 LYS A C 1
ATOM 703 O O . LYS A 1 89 ? 20.217 0.397 -8.683 1.00 84.75 89 LYS A O 1
ATOM 708 N N . TRP A 1 90 ? 19.065 0.394 -6.761 1.00 88.88 90 TRP A N 1
ATOM 709 C CA . TRP A 1 90 ? 17.980 -0.403 -7.306 1.00 88.88 90 TRP A CA 1
ATOM 710 C C . TRP A 1 90 ? 17.097 0.449 -8.213 1.00 88.88 90 TRP A C 1
ATOM 712 O O . TRP A 1 90 ? 16.613 1.504 -7.805 1.00 88.88 90 TRP A O 1
ATOM 722 N N . SER A 1 91 ? 16.864 -0.045 -9.420 1.00 90.12 91 SER A N 1
ATOM 723 C CA . SER A 1 91 ? 15.856 0.443 -10.351 1.00 90.12 91 SER A CA 1
ATOM 724 C C . SER A 1 91 ? 15.241 -0.755 -11.070 1.00 90.12 91 SER A C 1
ATOM 726 O O . SER A 1 91 ? 15.837 -1.833 -11.144 1.00 90.12 91 SER A O 1
ATOM 728 N N . ALA A 1 92 ? 14.026 -0.584 -11.581 1.00 90.50 92 ALA A N 1
ATOM 729 C CA . ALA A 1 92 ? 13.338 -1.621 -12.331 1.00 90.50 92 ALA A CA 1
ATOM 730 C C . ALA A 1 92 ? 12.659 -1.027 -13.558 1.00 90.50 92 ALA A C 1
ATOM 732 O O . ALA A 1 92 ? 12.145 0.091 -13.530 1.00 90.50 92 ALA A O 1
ATOM 733 N N . LYS A 1 93 ? 12.639 -1.811 -14.634 1.00 91.69 93 LYS A N 1
ATOM 734 C CA . LYS A 1 93 ? 11.893 -1.472 -15.840 1.00 91.69 93 LYS A CA 1
ATOM 735 C C . LYS A 1 93 ? 10.423 -1.876 -15.676 1.00 91.69 93 LYS A C 1
ATOM 737 O O . LYS A 1 93 ? 10.156 -2.971 -15.165 1.00 91.69 93 LYS A O 1
ATOM 742 N N . PRO A 1 94 ? 9.472 -1.029 -16.106 1.00 92.94 94 PRO A N 1
ATOM 743 C CA . PRO A 1 94 ? 8.063 -1.395 -16.197 1.00 92.94 94 PRO A CA 1
ATOM 744 C C . PRO A 1 94 ? 7.850 -2.677 -17.002 1.00 92.94 94 PRO A C 1
ATOM 746 O O . PRO A 1 94 ? 8.656 -3.029 -17.862 1.00 92.94 94 PRO A O 1
ATOM 749 N N . LEU A 1 95 ? 6.743 -3.372 -16.740 1.00 91.00 95 LEU A N 1
ATOM 750 C CA . LEU A 1 95 ? 6.362 -4.524 -17.552 1.00 91.00 95 LEU A CA 1
ATOM 751 C C . LEU A 1 95 ? 6.168 -4.117 -19.017 1.00 91.00 95 LEU A C 1
ATOM 753 O O . LEU A 1 95 ? 5.544 -3.102 -19.323 1.00 91.00 95 LEU A O 1
ATOM 757 N N . ASN A 1 96 ? 6.628 -4.968 -19.932 1.00 84.44 96 ASN A N 1
ATOM 758 C CA . ASN A 1 96 ? 6.292 -4.819 -21.339 1.00 84.44 96 ASN A CA 1
ATOM 759 C C . ASN A 1 96 ? 4.792 -5.106 -21.541 1.00 84.44 96 ASN A C 1
ATOM 761 O O . ASN A 1 96 ? 4.280 -6.116 -21.055 1.00 84.44 96 ASN A O 1
ATOM 765 N N . ALA A 1 97 ? 4.092 -4.249 -22.288 1.00 78.25 97 ALA A N 1
ATOM 766 C CA . ALA A 1 97 ? 2.673 -4.433 -22.605 1.00 78.25 97 ALA A CA 1
ATOM 767 C C . ALA A 1 97 ? 2.388 -5.764 -23.334 1.00 78.25 97 ALA A C 1
ATOM 769 O O . ALA A 1 97 ? 1.300 -6.316 -23.195 1.00 78.25 97 ALA A O 1
ATOM 770 N N . ASN A 1 98 ? 3.380 -6.301 -24.054 1.00 79.75 98 ASN A N 1
ATOM 771 C CA . ASN A 1 98 ? 3.301 -7.585 -24.756 1.00 79.75 98 ASN A CA 1
ATOM 772 C C . ASN A 1 98 ? 3.798 -8.772 -23.909 1.00 79.75 98 ASN A C 1
ATOM 774 O O . ASN A 1 98 ? 4.060 -9.846 -24.448 1.00 79.75 98 ASN A O 1
ATOM 778 N N . SER A 1 99 ? 3.975 -8.592 -22.597 1.00 79.62 99 SER A N 1
ATOM 779 C CA . SER A 1 99 ? 4.426 -9.663 -21.709 1.00 79.62 99 SER A CA 1
ATOM 780 C C . SER A 1 99 ? 3.450 -10.846 -21.728 1.00 79.62 99 SER A C 1
ATOM 782 O O . SER A 1 99 ? 2.263 -10.702 -21.432 1.00 79.62 99 SER A O 1
ATOM 784 N N . SER A 1 100 ? 3.966 -12.037 -22.035 1.00 78.75 100 SER A N 1
ATOM 785 C CA . SER A 1 100 ? 3.217 -13.302 -22.041 1.00 78.75 100 SER A CA 1
ATOM 786 C C . SER A 1 100 ? 3.125 -13.963 -20.658 1.00 78.75 100 SER A C 1
ATOM 788 O O . SER A 1 100 ? 2.560 -15.048 -20.523 1.00 78.75 100 SER A O 1
ATOM 790 N N . ARG A 1 101 ? 3.649 -13.309 -19.614 1.00 84.38 101 ARG A N 1
ATOM 791 C CA . ARG A 1 101 ? 3.670 -13.806 -18.233 1.00 84.38 101 ARG A CA 1
ATOM 792 C C . ARG A 1 101 ? 2.264 -14.086 -17.694 1.00 84.38 101 ARG A C 1
ATOM 794 O O . ARG A 1 101 ? 1.438 -13.183 -17.541 1.00 84.38 101 ARG A O 1
ATOM 801 N N . MET A 1 102 ? 1.999 -15.357 -17.398 1.00 83.94 102 MET A N 1
ATOM 802 C CA . MET A 1 102 ? 0.701 -15.842 -16.913 1.00 83.94 102 MET A CA 1
ATOM 803 C C . MET A 1 102 ? 0.399 -15.419 -15.469 1.00 83.94 102 MET A C 1
ATOM 805 O O . MET A 1 102 ? -0.765 -15.359 -15.092 1.00 83.94 102 MET A O 1
ATOM 809 N N . ASP A 1 103 ? 1.419 -15.061 -14.687 1.00 87.06 103 ASP A N 1
ATOM 810 C CA . ASP A 1 103 ? 1.280 -14.609 -13.299 1.00 87.06 103 ASP A CA 1
ATOM 811 C C . ASP A 1 103 ? 0.740 -13.173 -13.164 1.00 87.06 103 ASP A C 1
ATOM 813 O O . ASP A 1 103 ? 0.373 -12.758 -12.067 1.00 87.06 103 ASP A O 1
ATOM 817 N N . ILE A 1 104 ? 0.668 -12.412 -14.265 1.00 90.88 104 ILE A N 1
ATOM 818 C CA . ILE A 1 104 ? 0.167 -11.033 -14.263 1.00 90.88 104 ILE A CA 1
ATOM 819 C C . ILE A 1 104 ? -1.373 -11.035 -14.310 1.00 90.88 104 ILE A C 1
ATOM 821 O O . ILE A 1 104 ? -1.946 -11.445 -15.331 1.00 90.88 104 ILE A O 1
ATOM 825 N N . PRO A 1 105 ? -2.054 -10.513 -13.273 1.00 93.31 105 PRO A N 1
ATOM 826 C CA . PRO A 1 105 ? -3.510 -10.509 -13.180 1.00 93.31 105 PRO A CA 1
ATOM 827 C C . PRO A 1 105 ? -4.146 -9.565 -14.207 1.00 93.31 105 PRO A C 1
ATOM 829 O O . PRO A 1 105 ? -3.532 -8.597 -14.666 1.00 93.31 105 PRO A O 1
ATOM 832 N N . MET A 1 106 ? -5.416 -9.817 -14.546 1.00 92.38 106 MET A N 1
ATOM 833 C CA . MET A 1 106 ? -6.145 -9.050 -15.568 1.00 92.38 106 MET A CA 1
ATOM 834 C C . MET A 1 106 ? -6.192 -7.546 -15.275 1.00 92.38 106 MET A C 1
ATOM 836 O O . MET A 1 106 ? -6.041 -6.754 -16.201 1.00 92.38 106 MET A O 1
ATOM 840 N N .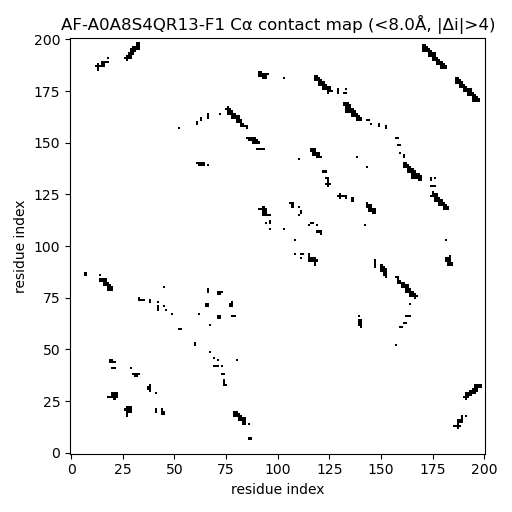 ASN A 1 107 ? -6.317 -7.150 -14.004 1.00 92.69 107 ASN A N 1
ATOM 841 C CA . ASN A 1 107 ? -6.320 -5.739 -13.602 1.00 92.69 107 ASN A CA 1
ATOM 842 C C . ASN A 1 107 ? -4.999 -5.045 -13.959 1.00 92.69 107 ASN A C 1
ATOM 844 O O . ASN A 1 107 ? -5.005 -3.986 -14.578 1.00 92.69 107 ASN A O 1
ATOM 848 N N . VAL A 1 108 ? -3.859 -5.686 -13.681 1.00 93.25 108 VAL A N 1
ATOM 849 C CA . VAL A 1 108 ? -2.539 -5.151 -14.054 1.00 93.25 108 VAL A CA 1
ATOM 850 C C . VAL A 1 108 ? -2.381 -5.099 -15.573 1.00 93.25 108 VAL A C 1
ATOM 852 O O . VAL A 1 108 ? -1.881 -4.111 -16.105 1.00 93.25 108 VAL A O 1
ATOM 855 N N . ARG A 1 109 ? -2.865 -6.115 -16.301 1.00 91.75 109 ARG A N 1
ATOM 856 C CA . ARG A 1 109 ? -2.889 -6.086 -17.776 1.00 91.75 109 ARG A CA 1
ATOM 857 C C . ARG A 1 109 ? -3.743 -4.939 -18.316 1.00 91.75 109 ARG A C 1
ATOM 859 O O . ARG A 1 109 ? -3.407 -4.380 -19.355 1.00 91.75 109 ARG A O 1
ATOM 866 N N . HIS A 1 110 ? -4.839 -4.598 -17.642 1.00 91.81 110 HIS A N 1
ATOM 867 C CA . HIS A 1 110 ? -5.672 -3.456 -18.000 1.00 91.81 110 HIS A CA 1
ATOM 868 C C . HIS A 1 110 ? -4.927 -2.136 -17.769 1.00 91.81 110 HIS A C 1
ATOM 870 O O . HIS A 1 110 ? -4.826 -1.339 -18.698 1.00 91.81 110 HIS A O 1
ATOM 876 N N . TRP A 1 111 ? -4.314 -1.939 -16.598 1.00 93.31 111 TRP A N 1
ATOM 877 C CA . TRP A 1 111 ? -3.530 -0.733 -16.306 1.00 93.31 111 TRP A CA 1
ATOM 878 C C . TRP A 1 111 ? -2.345 -0.551 -17.260 1.00 93.31 111 TRP A C 1
ATOM 880 O O . TRP A 1 111 ? -2.120 0.554 -17.738 1.00 93.31 111 TRP A O 1
ATOM 890 N N . LEU A 1 112 ? -1.664 -1.635 -17.652 1.00 89.62 112 LEU A N 1
ATOM 891 C CA . LEU A 1 112 ? -0.593 -1.596 -18.659 1.00 89.62 112 LEU A CA 1
ATOM 892 C C . LEU A 1 112 ? -1.041 -1.094 -20.036 1.00 89.62 112 LEU A C 1
ATOM 894 O O . LEU A 1 112 ? -0.222 -0.563 -20.788 1.00 89.62 112 LEU A O 1
ATOM 898 N N . LYS A 1 113 ? -2.318 -1.280 -20.391 1.00 87.38 113 LYS A N 1
ATOM 899 C CA . LYS A 1 113 ? -2.874 -0.740 -21.639 1.00 87.38 113 LYS A CA 1
ATOM 900 C C . LYS A 1 113 ? -3.117 0.765 -21.543 1.00 87.38 113 LYS A C 1
ATOM 902 O O . LYS A 1 113 ? -2.997 1.437 -22.562 1.00 87.38 113 LYS A O 1
ATOM 907 N N . LEU A 1 114 ? -3.449 1.265 -20.351 1.00 86.50 114 LEU A N 1
ATOM 908 C CA . LEU A 1 114 ? -3.693 2.686 -20.093 1.00 86.50 114 LEU A CA 1
ATOM 909 C C . LEU A 1 114 ? -2.379 3.462 -19.965 1.00 86.50 114 LEU A C 1
ATOM 911 O O . LEU A 1 114 ? -2.200 4.488 -20.611 1.00 86.50 114 LEU A O 1
ATOM 915 N N . GLU A 1 115 ? -1.440 2.944 -19.174 1.00 84.62 115 GLU A N 1
ATOM 916 C CA . GLU A 1 115 ? -0.149 3.573 -18.924 1.00 84.62 115 GLU A CA 1
ATOM 917 C C . GLU A 1 115 ? 0.960 2.515 -18.887 1.00 84.62 115 GLU A C 1
ATOM 919 O O . GLU A 1 115 ? 0.969 1.580 -18.085 1.00 84.62 115 GLU A O 1
ATOM 924 N N . LYS A 1 116 ? 1.934 2.654 -19.786 1.00 78.19 116 LYS A N 1
ATOM 925 C CA . LYS A 1 116 ? 2.995 1.649 -19.960 1.00 78.19 116 LYS A CA 1
ATOM 926 C C . LYS A 1 116 ? 4.157 1.818 -18.981 1.00 78.19 116 LYS A C 1
ATOM 928 O O . LYS A 1 116 ? 4.997 0.931 -18.883 1.00 78.19 116 LYS A O 1
ATOM 933 N N . GLN A 1 117 ? 4.249 2.957 -18.296 1.00 87.69 117 GLN A N 1
ATOM 934 C CA . GLN A 1 117 ? 5.461 3.382 -17.590 1.00 87.69 117 GLN A CA 1
ATOM 935 C C . GLN A 1 117 ? 5.303 3.396 -16.067 1.00 87.69 117 GLN A C 1
ATOM 937 O O . GLN A 1 117 ? 5.737 4.327 -15.399 1.00 87.69 117 GLN A O 1
ATOM 942 N N . ARG A 1 118 ? 4.702 2.345 -15.500 1.00 94.12 118 ARG A N 1
ATOM 943 C CA . ARG A 1 118 ? 4.558 2.188 -14.045 1.00 94.12 118 ARG A CA 1
ATOM 944 C C . ARG A 1 118 ? 4.989 0.806 -13.576 1.00 94.12 118 ARG A C 1
ATOM 946 O O . ARG A 1 118 ? 4.853 -0.186 -14.291 1.00 94.12 118 ARG A O 1
ATOM 953 N N . LEU A 1 119 ? 5.479 0.750 -12.341 1.00 95.19 119 LEU A N 1
ATOM 954 C CA . LEU A 1 119 ? 5.649 -0.493 -11.592 1.00 95.19 119 LEU A CA 1
ATOM 955 C C . LEU A 1 119 ? 4.338 -0.754 -10.840 1.00 95.19 119 LEU A C 1
ATOM 957 O O . LEU A 1 119 ? 4.051 -0.092 -9.841 1.00 95.19 119 LEU A O 1
ATOM 961 N N . TRP A 1 120 ? 3.513 -1.660 -11.362 1.00 96.50 120 TRP A N 1
ATOM 962 C CA . TRP A 1 120 ? 2.142 -1.857 -10.885 1.00 96.50 120 TRP A CA 1
ATOM 963 C C . TRP A 1 120 ? 2.089 -2.695 -9.615 1.00 96.50 120 TRP A C 1
ATOM 965 O O . TRP A 1 120 ? 2.658 -3.786 -9.565 1.00 96.50 120 TRP A O 1
ATOM 975 N N . LEU A 1 121 ? 1.364 -2.210 -8.612 1.00 97.56 121 LEU A N 1
ATOM 976 C CA . LEU A 1 121 ? 1.074 -2.927 -7.380 1.00 97.56 121 LEU A CA 1
ATOM 977 C C . LEU A 1 121 ? -0.346 -3.488 -7.445 1.00 97.56 121 LEU A C 1
ATOM 979 O O . LEU A 1 121 ? -1.296 -2.760 -7.687 1.00 97.56 121 LEU A O 1
ATOM 983 N N . HIS A 1 122 ? -0.519 -4.775 -7.183 1.00 97.75 122 HIS A N 1
ATOM 984 C CA . HIS A 1 122 ? -1.843 -5.376 -7.084 1.00 97.75 122 HIS A CA 1
ATOM 985 C C . HIS A 1 122 ? -1.940 -6.237 -5.836 1.00 97.75 122 HIS A C 1
ATOM 987 O O . HIS A 1 122 ? -1.048 -7.037 -5.565 1.00 97.75 122 HIS A O 1
ATOM 993 N N . CYS A 1 123 ? -3.027 -6.065 -5.096 1.00 97.94 123 CYS A N 1
ATOM 994 C CA . CYS A 1 123 ? -3.333 -6.814 -3.887 1.00 97.94 123 CYS A CA 1
ATOM 995 C C . CYS A 1 123 ? -4.562 -7.684 -4.106 1.00 97.94 123 CYS A C 1
ATOM 997 O O . CYS A 1 123 ? -5.521 -7.231 -4.726 1.00 97.94 123 CYS A O 1
ATOM 999 N N . ASP A 1 124 ? -4.526 -8.890 -3.557 1.00 97.62 124 ASP A N 1
ATOM 1000 C CA . ASP A 1 124 ? -5.621 -9.855 -3.590 1.00 97.62 124 ASP A CA 1
ATOM 1001 C C . ASP A 1 124 ? -5.578 -10.724 -2.320 1.00 97.62 124 ASP A C 1
ATOM 1003 O O . ASP A 1 124 ? -4.589 -10.707 -1.575 1.00 97.62 124 ASP A O 1
ATOM 1007 N N . GLY A 1 125 ? -6.637 -11.490 -2.067 1.00 97.38 125 GLY A N 1
ATOM 1008 C CA . GLY A 1 125 ? -6.603 -12.551 -1.063 1.00 97.38 125 GLY A CA 1
ATOM 1009 C C . GLY A 1 125 ? -5.520 -13.582 -1.401 1.00 97.38 125 GLY A C 1
ATOM 1010 O O . GLY A 1 125 ? -5.332 -13.941 -2.565 1.00 97.38 125 GLY A O 1
ATOM 1011 N N . TYR A 1 126 ? -4.775 -14.045 -0.398 1.00 96.19 126 TYR A N 1
ATOM 1012 C CA . TYR A 1 126 ? -3.658 -14.966 -0.611 1.00 96.19 126 TYR A CA 1
ATOM 1013 C C . TYR A 1 126 ? -4.144 -16.367 -1.016 1.00 96.19 126 TYR A C 1
ATOM 1015 O O . TYR A 1 126 ? -3.708 -16.894 -2.042 1.00 96.19 126 TYR A O 1
ATOM 1023 N N . HIS A 1 127 ? -5.102 -16.935 -0.280 1.00 96.31 127 HIS A N 1
ATOM 1024 C CA . HIS A 1 127 ? -5.766 -18.193 -0.631 1.00 96.31 127 HIS A CA 1
ATOM 1025 C C . HIS A 1 127 ? -7.163 -17.959 -1.210 1.00 96.31 127 HIS A C 1
ATOM 1027 O O . HIS A 1 127 ? -7.748 -16.892 -1.043 1.00 96.31 127 HIS A O 1
ATOM 1033 N N . SER A 1 128 ? -7.747 -18.990 -1.832 1.00 97.00 128 SER A N 1
ATOM 1034 C CA . SER A 1 128 ? -9.130 -18.947 -2.337 1.00 97.00 128 SER A CA 1
ATOM 1035 C C . SER A 1 128 ? -10.129 -18.496 -1.267 1.00 97.00 128 SER A C 1
ATOM 1037 O O . SER A 1 128 ? -10.977 -17.656 -1.543 1.00 97.00 128 SER A O 1
ATOM 1039 N N . TYR A 1 129 ? -9.957 -18.967 -0.028 1.00 97.12 129 TYR A N 1
ATOM 1040 C CA . TYR A 1 129 ? -10.765 -18.536 1.110 1.00 97.12 129 TYR A CA 1
ATOM 1041 C C . TYR A 1 129 ? -10.643 -17.029 1.379 1.00 97.12 129 TYR A C 1
ATOM 1043 O O . TYR A 1 129 ? -11.650 -16.349 1.548 1.00 97.12 129 TYR A O 1
ATOM 1051 N N . ASP A 1 130 ? -9.426 -16.480 1.367 1.00 98.00 130 ASP A N 1
ATOM 1052 C CA . ASP A 1 130 ? -9.212 -15.047 1.578 1.00 98.00 130 ASP A CA 1
ATOM 1053 C C . ASP A 1 130 ? -9.877 -14.223 0.466 1.00 98.00 130 ASP A C 1
ATOM 1055 O O . ASP A 1 130 ? -10.510 -13.208 0.744 1.00 98.00 130 ASP A O 1
ATOM 1059 N N . LYS A 1 131 ? -9.792 -14.683 -0.790 1.00 97.00 131 LYS A N 1
ATOM 1060 C CA . LYS A 1 131 ? -10.390 -14.011 -1.959 1.00 97.00 131 LYS A CA 1
ATOM 1061 C C . LYS A 1 131 ? -11.907 -13.915 -1.883 1.00 97.00 131 LYS A C 1
ATOM 1063 O O . LYS A 1 131 ? -12.474 -12.908 -2.290 1.00 97.00 131 LYS A O 1
ATOM 1068 N N . GLU A 1 132 ? -12.558 -14.938 -1.342 1.00 97.44 132 GLU A N 1
ATOM 1069 C CA . GLU A 1 132 ? -14.009 -14.937 -1.139 1.00 97.44 132 G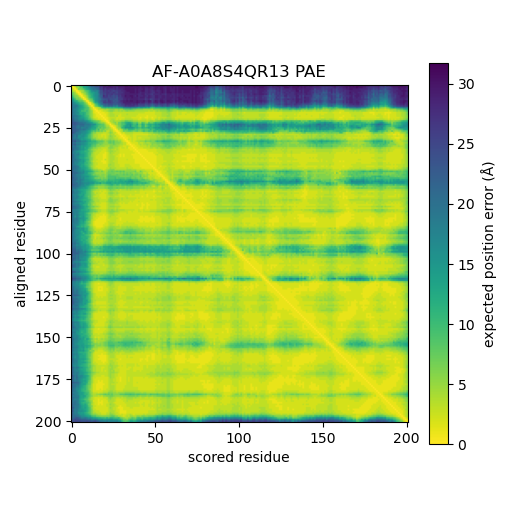LU A CA 1
ATOM 1070 C C . GLU A 1 132 ? -14.451 -13.929 -0.064 1.00 97.44 132 GLU A C 1
ATOM 1072 O O . GLU A 1 132 ? -15.575 -13.434 -0.112 1.00 97.44 132 GLU A O 1
ATOM 1077 N N . HIS A 1 133 ? -13.570 -13.582 0.883 1.00 97.75 133 HIS A N 1
ATOM 1078 C CA . HIS A 1 133 ? -13.925 -12.793 2.067 1.00 97.75 133 HIS A CA 1
ATOM 1079 C C . HIS A 1 133 ? -13.291 -11.390 2.124 1.00 97.75 133 HIS A C 1
ATOM 1081 O O . HIS A 1 133 ? -13.689 -10.590 2.977 1.00 97.75 133 HIS A O 1
ATOM 1087 N N . ILE A 1 134 ? -12.330 -11.069 1.247 1.00 96.56 134 ILE A N 1
ATOM 1088 C CA . ILE A 1 134 ? -11.562 -9.808 1.263 1.00 96.56 134 ILE A CA 1
ATOM 1089 C C . ILE A 1 134 ? -12.376 -8.568 0.863 1.00 96.56 134 ILE A C 1
ATOM 1091 O O . ILE A 1 134 ? -11.958 -7.443 1.135 1.00 96.56 134 ILE A O 1
ATOM 1095 N N . GLY A 1 135 ? -13.553 -8.749 0.262 1.00 96.62 135 GLY A N 1
ATOM 1096 C CA . GLY A 1 135 ? -14.419 -7.644 -0.144 1.00 96.62 135 GLY A CA 1
ATOM 1097 C C . GLY A 1 135 ? -13.807 -6.799 -1.265 1.00 96.62 135 GLY A C 1
ATOM 1098 O O . GLY A 1 135 ? -13.265 -7.324 -2.238 1.00 96.62 135 GLY A O 1
ATOM 1099 N N . LYS A 1 136 ? -13.913 -5.472 -1.151 1.00 97.81 136 LYS A N 1
ATOM 1100 C CA . LYS A 1 136 ? -13.412 -4.514 -2.146 1.00 97.81 136 LYS A CA 1
ATOM 1101 C C . LYS A 1 136 ? -12.074 -3.927 -1.720 1.00 97.81 136 LYS A C 1
ATOM 1103 O O . LYS A 1 136 ? -11.929 -3.435 -0.602 1.00 97.81 136 LYS A O 1
ATOM 1108 N N . ILE A 1 137 ? -11.133 -3.890 -2.660 1.00 98.12 137 ILE A N 1
ATOM 1109 C CA . ILE A 1 137 ? -9.843 -3.218 -2.507 1.00 98.12 137 ILE A CA 1
ATOM 1110 C C . ILE A 1 137 ? -9.837 -1.971 -3.392 1.00 98.12 137 ILE A C 1
ATOM 1112 O O . ILE A 1 137 ? -10.024 -2.067 -4.604 1.00 98.12 137 ILE A O 1
ATOM 1116 N N . LYS A 1 138 ? -9.620 -0.804 -2.783 1.00 98.1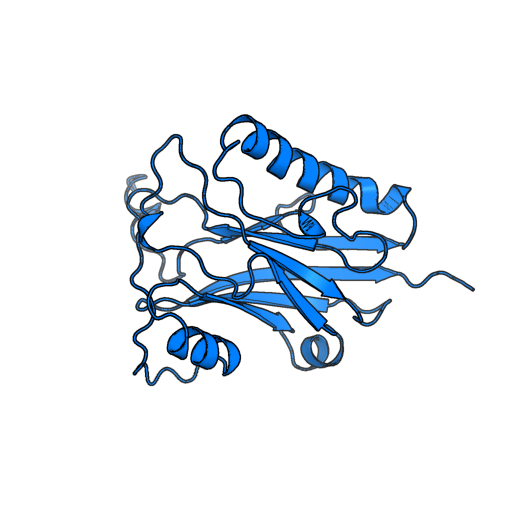9 138 LYS A N 1
ATOM 1117 C CA . LYS A 1 138 ? -9.407 0.473 -3.477 1.00 98.19 138 LYS A CA 1
ATOM 1118 C C . LYS A 1 138 ? -7.981 0.953 -3.268 1.00 98.19 138 LYS A C 1
ATOM 1120 O O . LYS A 1 138 ? -7.400 0.732 -2.204 1.00 98.19 138 LYS A O 1
ATOM 1125 N N . TYR A 1 139 ? -7.444 1.634 -4.270 1.00 98.25 139 TYR A N 1
ATOM 1126 C CA . TYR A 1 139 ? -6.092 2.167 -4.238 1.00 98.25 139 TYR A CA 1
ATOM 1127 C C . TYR A 1 139 ? -6.089 3.687 -4.271 1.00 98.25 139 TYR A C 1
ATOM 1129 O O . TYR A 1 139 ? -6.984 4.297 -4.849 1.00 98.25 139 TYR A O 1
ATOM 1137 N N . TYR A 1 140 ? -5.064 4.281 -3.666 1.00 97.56 140 TYR A N 1
ATOM 1138 C CA . TYR A 1 140 ? -4.783 5.707 -3.791 1.00 97.56 140 TYR A CA 1
ATOM 1139 C C . TYR A 1 140 ? -3.268 5.919 -3.937 1.00 97.56 140 TYR A C 1
ATOM 1141 O O . TYR A 1 140 ? -2.525 5.573 -3.011 1.00 97.56 140 TYR A O 1
ATOM 1149 N N . PRO A 1 141 ? -2.783 6.444 -5.075 1.00 95.44 141 PRO A N 1
ATOM 1150 C CA . PRO A 1 141 ? -3.550 6.760 -6.284 1.00 95.44 141 PRO A CA 1
ATOM 1151 C C . PRO A 1 141 ? -4.124 5.506 -6.971 1.00 95.44 141 PRO A C 1
ATOM 1153 O O . PRO A 1 141 ? -3.648 4.389 -6.755 1.00 95.44 141 PRO A O 1
ATOM 1156 N N . ASP A 1 142 ? -5.147 5.709 -7.800 1.00 94.00 142 ASP A N 1
ATOM 1157 C CA . ASP A 1 142 ? -5.729 4.696 -8.685 1.00 94.00 142 ASP A CA 1
ATOM 1158 C C . ASP A 1 142 ? -5.513 5.128 -10.146 1.00 94.00 142 ASP A C 1
ATOM 1160 O O . ASP A 1 142 ? -5.937 6.230 -10.506 1.00 94.00 142 ASP A O 1
ATOM 1164 N N . PRO A 1 143 ? -4.869 4.314 -11.001 1.00 94.62 143 PRO A N 1
ATOM 1165 C CA . PRO A 1 143 ? -4.289 2.995 -10.721 1.00 94.62 143 PRO A CA 1
ATOM 1166 C C . PRO A 1 143 ? -3.050 2.984 -9.788 1.00 94.62 143 PRO A C 1
ATOM 1168 O O . PRO A 1 143 ? -2.254 3.925 -9.800 1.00 94.62 143 PRO A O 1
ATOM 1171 N N . PRO A 1 144 ? -2.820 1.899 -9.017 1.00 95.94 144 PRO A N 1
ATOM 1172 C CA . PRO A 1 144 ? -1.715 1.781 -8.053 1.00 95.94 144 PRO A CA 1
ATOM 1173 C C . PRO A 1 144 ? -0.356 1.500 -8.715 1.00 95.94 144 PRO A C 1
ATOM 1175 O O . PRO A 1 144 ? 0.094 0.353 -8.802 1.00 95.94 144 PRO A O 1
ATOM 1178 N N . GLY A 1 145 ? 0.339 2.546 -9.162 1.00 95.00 145 GLY A N 1
ATOM 1179 C CA . GLY A 1 145 ? 1.643 2.431 -9.821 1.00 95.00 145 GLY A CA 1
ATOM 1180 C C . GLY A 1 145 ? 2.737 3.289 -9.192 1.00 95.00 145 GLY A C 1
ATOM 1181 O O . GLY A 1 145 ? 2.512 4.447 -8.852 1.00 95.00 145 GLY A O 1
ATOM 1182 N N . PHE A 1 146 ? 3.955 2.750 -9.101 1.00 95.31 146 PHE A N 1
ATOM 1183 C CA . PHE A 1 146 ? 5.146 3.555 -8.812 1.00 95.31 146 PHE A CA 1
ATOM 1184 C C . PHE A 1 146 ? 5.776 4.063 -10.113 1.00 95.31 146 PHE A C 1
ATOM 1186 O O . PHE A 1 146 ? 5.864 3.319 -11.093 1.00 95.31 146 PHE A O 1
ATOM 1193 N N . ASP A 1 147 ? 6.242 5.314 -10.119 1.00 93.88 147 ASP A N 1
ATOM 1194 C CA . ASP A 1 147 ? 7.046 5.847 -11.222 1.00 93.88 147 ASP A CA 1
ATOM 1195 C C . ASP A 1 147 ? 8.448 5.205 -11.206 1.00 93.88 147 ASP A C 1
ATOM 1197 O O . ASP A 1 147 ? 9.158 5.348 -10.203 1.00 93.88 147 ASP A O 1
ATOM 1201 N N . PRO A 1 148 ? 8.884 4.513 -12.274 1.00 93.06 148 PRO A N 1
ATOM 1202 C CA . PRO A 1 148 ? 10.241 3.976 -12.357 1.00 93.06 148 PRO A CA 1
ATOM 1203 C C . PRO A 1 148 ? 11.322 5.066 -12.253 1.00 93.06 148 PRO A C 1
ATOM 1205 O O . PRO A 1 148 ? 12.393 4.785 -11.723 1.00 93.06 148 PRO A O 1
ATOM 1208 N N . ASN A 1 149 ? 11.045 6.306 -12.677 1.00 91.75 149 ASN A N 1
ATOM 1209 C CA . ASN A 1 149 ? 11.993 7.426 -12.622 1.00 91.75 149 ASN A CA 1
ATOM 1210 C C . ASN A 1 149 ? 12.247 7.928 -11.194 1.00 91.75 149 ASN A C 1
ATOM 1212 O O . ASN A 1 149 ? 13.214 8.643 -10.953 1.00 91.75 149 ASN A O 1
ATOM 1216 N N . SER A 1 150 ? 11.409 7.534 -10.228 1.00 90.38 150 SER A N 1
ATOM 1217 C CA . SER A 1 150 ? 11.668 7.783 -8.803 1.00 90.38 150 SER A CA 1
ATOM 1218 C C . SER A 1 150 ? 12.796 6.906 -8.239 1.00 90.38 150 SER A C 1
ATOM 1220 O O . SER A 1 150 ? 13.156 7.051 -7.070 1.00 90.38 150 SER A O 1
ATOM 1222 N N . PHE A 1 151 ? 13.334 5.970 -9.031 1.00 90.81 151 PHE A N 1
ATOM 1223 C CA . PHE A 1 151 ? 14.364 5.022 -8.622 1.00 90.81 151 PHE A CA 1
ATOM 1224 C C . PHE A 1 151 ? 15.607 5.125 -9.524 1.00 90.81 151 PHE A C 1
ATOM 1226 O O . PHE A 1 151 ? 15.472 5.249 -10.741 1.00 90.81 151 PHE A O 1
ATOM 1233 N N . PRO A 1 152 ? 16.829 5.013 -8.967 1.00 89.75 152 PRO A N 1
ATOM 1234 C CA . PRO A 1 152 ? 17.138 4.682 -7.575 1.00 89.75 152 PRO A CA 1
ATOM 1235 C C . PRO A 1 152 ? 16.898 5.839 -6.599 1.00 89.75 152 PRO A C 1
ATOM 1237 O O . PRO A 1 152 ? 17.128 6.999 -6.910 1.00 89.75 152 PRO A O 1
ATOM 1240 N N . LEU A 1 153 ? 16.465 5.508 -5.380 1.00 86.56 153 LEU A N 1
ATOM 1241 C CA . LEU A 1 153 ? 16.197 6.509 -4.347 1.00 86.56 153 LEU A CA 1
ATOM 1242 C C . LEU A 1 153 ? 17.499 7.087 -3.777 1.00 86.56 153 LEU A C 1
ATOM 1244 O O . LEU A 1 153 ? 18.281 6.362 -3.150 1.00 86.56 153 LEU A O 1
ATOM 1248 N N . ASP A 1 154 ? 17.667 8.406 -3.869 1.00 84.44 154 ASP A N 1
ATOM 1249 C CA . ASP A 1 154 ? 18.745 9.125 -3.181 1.00 84.44 154 ASP A CA 1
ATOM 1250 C C . ASP A 1 154 ? 18.654 8.970 -1.669 1.00 84.44 154 ASP A C 1
ATOM 1252 O O . ASP A 1 154 ? 17.570 8.786 -1.119 1.00 84.44 154 ASP A O 1
ATOM 1256 N N . LYS A 1 155 ? 19.775 9.124 -0.950 1.00 80.00 155 LYS A N 1
ATOM 1257 C CA . LYS A 1 155 ? 19.861 8.955 0.517 1.00 80.00 155 LYS A CA 1
ATOM 1258 C C . LYS A 1 155 ? 18.832 9.765 1.314 1.00 80.00 155 LYS A C 1
ATOM 1260 O O . LYS A 1 155 ? 18.341 9.251 2.319 1.00 80.00 155 LYS A O 1
ATOM 1265 N N . ASN A 1 156 ? 18.434 10.935 0.824 1.00 81.69 156 ASN A N 1
ATOM 1266 C CA . ASN A 1 156 ? 17.491 11.821 1.509 1.00 81.69 156 ASN A CA 1
ATOM 1267 C C . ASN A 1 156 ? 16.052 11.729 0.976 1.00 81.69 156 ASN A C 1
ATOM 1269 O O . ASN A 1 156 ? 15.138 12.216 1.636 1.00 81.69 156 ASN A O 1
ATOM 1273 N N . SER A 1 157 ? 15.842 11.054 -0.156 1.00 84.12 157 SER A N 1
ATOM 1274 C CA . SER A 1 157 ? 14.520 10.865 -0.755 1.00 84.12 157 SER A CA 1
ATOM 1275 C C . SER A 1 157 ? 13.754 9.731 -0.077 1.00 84.12 157 SER A C 1
ATOM 1277 O O . SER A 1 157 ? 14.341 8.740 0.399 1.00 84.12 157 SER A O 1
ATOM 1279 N N . HIS A 1 158 ? 12.429 9.862 -0.043 1.00 88.06 158 HIS A N 1
ATOM 1280 C CA . HIS A 1 158 ? 11.540 8.812 0.429 1.00 88.06 158 HIS A CA 1
ATOM 1281 C C . HIS A 1 158 ? 10.918 8.064 -0.749 1.00 88.06 158 HIS A C 1
ATOM 1283 O O . HIS A 1 158 ? 10.609 8.634 -1.785 1.00 88.06 158 HIS A O 1
ATOM 1289 N N . SER A 1 159 ? 10.706 6.764 -0.558 1.00 90.62 159 SER A N 1
ATOM 1290 C CA . SER A 1 159 ? 9.978 5.934 -1.520 1.00 90.62 159 SER A CA 1
ATOM 1291 C C . SER A 1 159 ? 8.531 6.418 -1.649 1.00 90.62 159 SER A C 1
ATOM 1293 O O . SER A 1 159 ? 7.939 6.661 -0.586 1.00 90.62 159 SER A O 1
ATOM 1295 N N . PRO A 1 160 ? 7.954 6.535 -2.860 1.00 93.19 160 PRO A N 1
ATOM 1296 C CA . PRO A 1 160 ? 6.555 6.915 -3.030 1.00 93.19 160 PRO A CA 1
ATOM 1297 C C . PRO A 1 160 ? 5.609 5.989 -2.251 1.00 93.19 160 PRO A C 1
ATOM 1299 O O . PRO A 1 160 ? 5.988 4.892 -1.826 1.00 93.19 160 PRO A O 1
ATOM 1302 N N . LEU A 1 161 ? 4.387 6.457 -2.013 1.00 95.56 161 LEU A N 1
ATOM 1303 C CA . LEU A 1 161 ? 3.389 5.756 -1.211 1.00 95.56 161 LEU A CA 1
ATOM 1304 C C . LEU A 1 161 ? 2.196 5.367 -2.076 1.00 95.56 161 LEU A C 1
ATOM 1306 O O . LEU A 1 161 ? 1.731 6.175 -2.872 1.00 95.56 161 LEU A O 1
ATOM 1310 N N . ILE A 1 162 ? 1.681 4.161 -1.857 1.00 97.56 162 ILE A N 1
ATOM 1311 C CA . ILE A 1 162 ? 0.378 3.727 -2.362 1.00 97.56 162 ILE A CA 1
ATOM 1312 C C . ILE A 1 162 ? -0.452 3.289 -1.163 1.00 97.56 162 ILE A C 1
ATOM 1314 O O . ILE A 1 162 ? -0.009 2.453 -0.373 1.00 97.56 162 ILE A O 1
ATOM 1318 N N . ALA A 1 163 ? -1.646 3.845 -1.012 1.00 98.12 163 ALA A N 1
ATOM 1319 C CA . ALA A 1 163 ? -2.611 3.379 -0.036 1.00 98.12 163 ALA A CA 1
ATOM 1320 C C . ALA A 1 163 ? -3.485 2.270 -0.616 1.00 98.12 163 ALA A C 1
ATOM 1322 O O . ALA A 1 163 ? -3.931 2.339 -1.758 1.00 98.12 163 ALA A O 1
ATOM 1323 N N . VAL A 1 164 ? -3.747 1.265 0.209 1.00 98.38 164 VAL A N 1
ATOM 1324 C CA . VAL A 1 164 ? -4.646 0.147 -0.052 1.00 98.38 164 VAL A CA 1
ATOM 1325 C C . VAL A 1 164 ? -5.743 0.215 0.997 1.00 98.38 164 VAL A C 1
ATOM 1327 O O . VAL A 1 164 ? -5.481 0.017 2.184 1.00 98.38 164 VAL A O 1
ATOM 1330 N N . GLN A 1 165 ? -6.961 0.525 0.575 1.00 98.25 165 GLN A N 1
ATOM 1331 C CA . GLN A 1 165 ? -8.136 0.548 1.433 1.00 98.25 165 GLN A CA 1
ATOM 1332 C C . GLN A 1 165 ? -8.961 -0.712 1.198 1.00 98.25 165 GLN A C 1
ATOM 1334 O O . GLN A 1 165 ? -9.323 -1.008 0.061 1.00 98.25 165 GLN A O 1
ATOM 1339 N N . ILE A 1 166 ? -9.281 -1.431 2.270 1.00 97.94 166 ILE A N 1
ATOM 1340 C CA . ILE A 1 166 ? -10.101 -2.643 2.203 1.00 97.94 166 ILE A CA 1
ATOM 1341 C C . ILE A 1 166 ? -11.463 -2.332 2.821 1.00 97.94 166 ILE A C 1
ATOM 1343 O O . ILE A 1 166 ? -11.531 -1.876 3.961 1.00 97.94 166 ILE A O 1
ATOM 1347 N N . SER A 1 167 ? -12.549 -2.559 2.087 1.00 97.31 167 SER A N 1
ATOM 1348 C CA . SER A 1 167 ? -13.925 -2.363 2.556 1.00 97.31 167 SER A CA 1
ATOM 1349 C C . SER A 1 167 ? -14.784 -3.587 2.253 1.00 97.31 167 SER A C 1
ATOM 1351 O O . SER A 1 167 ? -14.421 -4.410 1.423 1.00 97.31 167 SER A O 1
ATOM 1353 N N . GLU A 1 168 ? -15.944 -3.703 2.904 1.00 96.44 168 GLU A N 1
ATOM 1354 C CA . GLU A 1 168 ? -16.909 -4.793 2.644 1.00 96.44 168 GLU A CA 1
ATOM 1355 C C . GLU A 1 168 ? -16.328 -6.209 2.847 1.00 96.44 168 GLU A C 1
ATOM 1357 O O . GLU A 1 168 ? -16.806 -7.177 2.265 1.00 96.44 168 GLU A O 1
ATOM 1362 N N . PHE A 1 169 ? -15.286 -6.336 3.669 1.00 96.62 169 PHE A N 1
ATOM 1363 C CA . PHE A 1 169 ? -14.681 -7.616 4.020 1.00 96.62 169 PHE A CA 1
ATOM 1364 C C . PHE A 1 169 ? -15.449 -8.299 5.159 1.00 96.62 169 PHE A C 1
ATOM 1366 O O . PHE A 1 169 ? -16.147 -7.651 5.947 1.00 96.62 169 PHE A O 1
ATOM 1373 N N . THR A 1 170 ? -15.303 -9.617 5.277 1.00 96.31 170 THR A N 1
ATOM 1374 C CA . THR A 1 170 ? -16.013 -10.389 6.308 1.00 96.31 170 THR A CA 1
ATOM 1375 C C . THR A 1 170 ? -15.380 -10.195 7.687 1.00 96.31 170 THR A C 1
ATOM 1377 O O . THR A 1 170 ? -14.194 -10.453 7.890 1.00 96.31 170 THR A O 1
ATOM 1380 N N . LEU A 1 171 ? -16.180 -9.756 8.663 1.00 94.94 171 LEU A N 1
ATOM 1381 C CA . LEU A 1 171 ? -15.753 -9.605 10.058 1.00 94.94 171 LEU A CA 1
ATOM 1382 C C . LEU A 1 171 ? -15.671 -10.964 10.768 1.00 94.94 171 LEU A C 1
ATOM 1384 O O . LEU A 1 171 ? -16.463 -11.863 10.504 1.00 94.94 171 LEU A O 1
ATOM 1388 N N . GLY A 1 172 ? -14.760 -11.091 11.734 1.00 94.12 172 GLY A N 1
ATOM 1389 C CA . GLY A 1 172 ? -14.576 -12.321 12.519 1.00 94.12 172 GLY A CA 1
ATOM 1390 C C . GLY A 1 172 ? -13.803 -13.424 11.796 1.00 94.12 172 GLY A C 1
ATOM 1391 O O . GLY A 1 172 ? -13.685 -14.524 12.327 1.00 94.12 172 GLY A O 1
ATOM 1392 N N . VAL A 1 173 ? -13.245 -13.118 10.625 1.00 94.19 173 VAL A N 1
ATOM 1393 C CA . VAL A 1 173 ? -12.397 -14.005 9.828 1.00 94.19 173 VAL A CA 1
ATOM 1394 C C . VAL A 1 173 ? -11.011 -13.382 9.684 1.00 94.19 173 VAL A C 1
ATOM 1396 O O . VAL A 1 173 ? -10.880 -12.164 9.561 1.00 94.19 173 VAL A O 1
ATOM 1399 N N . SER A 1 174 ? -9.966 -14.209 9.754 1.00 94.94 174 SER A N 1
ATOM 1400 C CA . SER A 1 174 ? -8.587 -13.770 9.524 1.00 94.94 174 SER A CA 1
ATOM 1401 C C . SER A 1 174 ? -8.294 -13.817 8.033 1.00 94.94 174 SER A C 1
ATOM 1403 O O . SER A 1 174 ? -8.307 -14.897 7.455 1.00 94.94 174 SER A O 1
ATOM 1405 N N . LEU A 1 175 ? -8.012 -12.660 7.439 1.00 96.94 175 LEU A N 1
ATOM 1406 C CA . LEU A 1 175 ? -7.765 -12.502 6.009 1.00 96.94 175 LEU A CA 1
ATOM 1407 C C . LEU A 1 175 ? -6.274 -12.315 5.751 1.00 96.94 175 LEU A C 1
ATOM 1409 O O . LEU A 1 175 ? -5.683 -11.336 6.216 1.00 96.94 175 LEU A O 1
ATOM 1413 N N . ALA A 1 176 ? -5.672 -13.227 4.995 1.00 96.94 176 ALA A N 1
ATOM 1414 C CA . ALA A 1 176 ? -4.335 -13.055 4.445 1.00 96.94 176 ALA A CA 1
ATOM 1415 C C . ALA A 1 176 ? -4.413 -12.318 3.107 1.00 96.94 176 ALA A C 1
ATOM 1417 O O . ALA A 1 176 ? -5.017 -12.787 2.144 1.00 96.94 176 ALA A O 1
ATOM 1418 N N . VAL A 1 177 ? -3.781 -11.148 3.047 1.00 97.38 177 VAL A N 1
ATOM 1419 C CA . VAL A 1 177 ? -3.736 -10.298 1.857 1.00 97.38 177 VAL A CA 1
ATOM 1420 C C . VAL A 1 177 ? -2.327 -10.302 1.306 1.00 97.38 177 VAL A C 1
ATOM 1422 O O . VAL A 1 177 ? -1.368 -10.032 2.032 1.00 97.38 177 VAL A O 1
ATOM 1425 N N . GLN A 1 178 ? -2.206 -10.566 0.011 1.00 96.81 178 GLN A N 1
ATOM 1426 C CA . GLN A 1 178 ? -0.943 -10.556 -0.705 1.00 96.81 178 GLN A CA 1
ATOM 1427 C C . GLN A 1 178 ? -0.926 -9.411 -1.712 1.00 96.81 178 GLN A C 1
ATOM 1429 O O . GLN A 1 178 ? -1.741 -9.365 -2.628 1.00 96.81 178 GLN A O 1
ATOM 1434 N N . CYS A 1 179 ? 0.050 -8.518 -1.580 1.00 97.38 179 CYS A N 1
ATOM 1435 C CA . CYS A 1 179 ? 0.321 -7.442 -2.523 1.00 97.38 179 CYS A CA 1
ATOM 1436 C C . CYS A 1 179 ? 1.584 -7.737 -3.325 1.00 97.38 179 CYS A C 1
ATOM 1438 O O . CYS A 1 179 ? 2.660 -7.920 -2.757 1.00 97.38 179 CYS A O 1
ATOM 1440 N N . LYS A 1 180 ? 1.460 -7.749 -4.650 1.00 96.69 180 LYS A N 1
ATOM 1441 C CA . LYS A 1 180 ? 2.536 -8.012 -5.602 1.00 96.69 180 LYS A CA 1
ATOM 1442 C C . LYS A 1 180 ? 2.842 -6.774 -6.431 1.00 96.69 180 LYS A C 1
ATOM 1444 O O . LYS A 1 180 ? 1.951 -6.206 -7.056 1.00 96.69 180 LYS A O 1
ATOM 1449 N N . LEU A 1 181 ? 4.108 -6.376 -6.437 1.00 96.81 181 LEU A N 1
ATOM 1450 C CA . LEU A 1 181 ? 4.666 -5.377 -7.336 1.00 96.81 181 LEU A CA 1
ATOM 1451 C C . LEU A 1 181 ? 5.209 -6.083 -8.576 1.00 96.81 181 LEU A C 1
ATOM 1453 O O . LEU A 1 181 ? 6.082 -6.939 -8.446 1.00 96.81 181 LEU A O 1
ATOM 1457 N N . TYR A 1 182 ? 4.746 -5.699 -9.759 1.00 94.69 182 TYR A N 1
ATOM 1458 C CA . TYR A 1 182 ? 5.162 -6.301 -11.020 1.00 94.69 182 TYR A CA 1
ATOM 1459 C C . TYR A 1 182 ? 6.0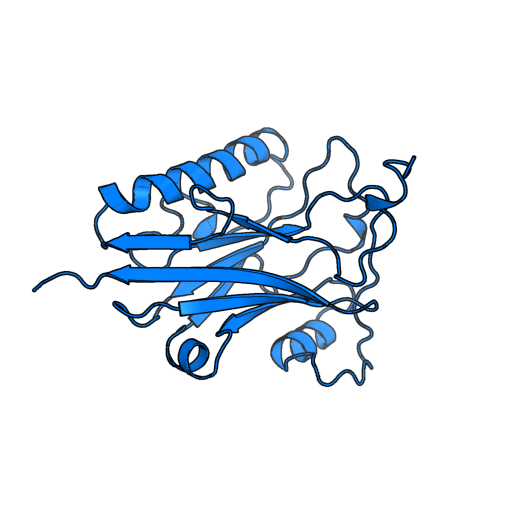75 -5.373 -11.821 1.00 94.69 182 TYR A C 1
ATOM 1461 O O . TYR A 1 182 ? 5.802 -4.183 -11.984 1.00 94.69 182 TYR A O 1
ATOM 1469 N N . TYR A 1 183 ? 7.148 -5.948 -12.358 1.00 93.12 183 TYR A N 1
ATOM 1470 C CA . TYR A 1 183 ? 8.135 -5.271 -13.197 1.00 93.12 183 TYR A CA 1
ATOM 1471 C C . TYR A 1 183 ? 8.803 -6.288 -14.136 1.00 93.12 183 TYR A C 1
ATOM 1473 O O . TYR A 1 183 ? 8.592 -7.495 -14.000 1.00 93.12 183 TYR A O 1
ATOM 1481 N N . GLU A 1 184 ? 9.589 -5.833 -15.114 1.00 89.06 184 GLU A N 1
ATOM 1482 C CA . GLU A 1 184 ? 10.174 -6.708 -16.146 1.00 89.06 184 GLU A CA 1
ATOM 1483 C C . GLU A 1 184 ? 10.974 -7.878 -15.544 1.00 89.06 184 GLU A C 1
ATOM 1485 O O . GLU A 1 184 ? 10.787 -9.025 -15.940 1.00 89.06 184 GLU A O 1
ATOM 1490 N N . GLY A 1 185 ? 11.775 -7.602 -14.511 1.00 84.56 185 GLY A N 1
ATOM 1491 C CA . GLY A 1 185 ? 12.608 -8.583 -13.807 1.00 84.56 185 GLY A CA 1
ATOM 1492 C C . GLY 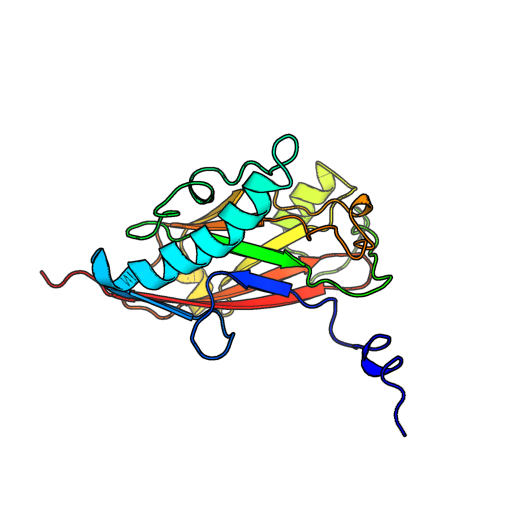A 1 185 ? 11.882 -9.543 -12.855 1.00 84.56 185 GLY A C 1
ATOM 1493 O O . GLY A 1 185 ? 12.558 -10.271 -12.138 1.00 84.56 185 GLY A O 1
ATOM 1494 N N . GLY A 1 186 ? 10.545 -9.544 -12.796 1.00 88.69 186 GLY A N 1
ATOM 1495 C CA . GLY A 1 186 ? 9.784 -10.494 -11.975 1.00 88.69 186 GLY A CA 1
ATOM 1496 C C . GLY A 1 186 ? 8.658 -9.846 -11.177 1.00 88.69 186 GLY A C 1
ATOM 1497 O O . GLY A 1 186 ? 7.857 -9.072 -11.713 1.00 88.69 186 GLY A O 1
ATOM 1498 N N . SER A 1 187 ? 8.543 -10.222 -9.908 1.00 92.12 187 SER A N 1
ATOM 1499 C CA . SER A 1 187 ? 7.596 -9.615 -8.978 1.00 92.12 187 SER A CA 1
ATOM 1500 C C . SER A 1 187 ? 8.127 -9.642 -7.553 1.00 92.12 187 SER A C 1
ATOM 1502 O O . SER A 1 187 ? 8.760 -10.617 -7.154 1.00 92.12 187 SER A O 1
ATOM 1504 N N . SER A 1 188 ? 7.787 -8.620 -6.777 1.00 93.62 188 SER A N 1
ATOM 1505 C CA . SER A 1 188 ? 8.040 -8.573 -5.336 1.00 93.62 188 SER A CA 1
ATOM 1506 C C . SER A 1 188 ? 6.749 -8.673 -4.559 1.00 93.62 188 SER A C 1
ATOM 1508 O O . SER A 1 188 ? 5.758 -8.058 -4.942 1.00 93.62 188 SER A O 1
ATOM 1510 N N . THR A 1 189 ? 6.773 -9.369 -3.429 1.00 93.81 189 THR A N 1
ATOM 1511 C CA . THR A 1 189 ? 5.564 -9.657 -2.657 1.00 93.81 189 THR A CA 1
ATOM 1512 C C . THR A 1 189 ? 5.642 -9.068 -1.253 1.00 93.81 189 THR A C 1
ATOM 1514 O O . THR A 1 189 ? 6.685 -9.111 -0.600 1.00 93.81 189 THR A O 1
ATOM 1517 N N . LYS A 1 190 ? 4.516 -8.546 -0.760 1.00 93.94 190 LYS A N 1
ATOM 1518 C CA . LYS A 1 190 ? 4.295 -8.246 0.654 1.00 93.94 190 LYS A CA 1
ATOM 1519 C C . LYS A 1 190 ? 2.961 -8.796 1.106 1.00 93.94 190 LYS A C 1
ATOM 1521 O O . LYS A 1 190 ? 1.938 -8.507 0.498 1.00 93.94 190 LYS A O 1
ATOM 1526 N N . GLU A 1 191 ? 2.986 -9.516 2.214 1.00 94.06 191 GLU A N 1
ATOM 1527 C CA . GLU A 1 191 ? 1.791 -10.071 2.835 1.00 94.06 191 GLU A CA 1
ATOM 1528 C C . GLU A 1 191 ? 1.478 -9.361 4.148 1.00 94.06 191 GLU A C 1
ATOM 1530 O O . GLU A 1 191 ? 2.377 -8.870 4.848 1.00 94.06 191 GLU A O 1
ATOM 1535 N N . PHE A 1 192 ? 0.189 -9.300 4.463 1.00 94.56 192 PHE A N 1
ATOM 1536 C CA . PHE A 1 192 ? -0.316 -8.841 5.746 1.00 94.56 192 PHE A CA 1
ATOM 1537 C C . PHE A 1 192 ? -1.599 -9.570 6.134 1.00 94.56 192 PHE A C 1
ATOM 1539 O O . PHE A 1 192 ? -2.305 -10.112 5.287 1.00 94.56 192 PHE A O 1
ATOM 1546 N N . LEU A 1 193 ? -1.891 -9.566 7.432 1.00 95.31 193 LEU A N 1
ATOM 1547 C CA . LEU A 1 193 ? -3.095 -10.163 7.998 1.00 9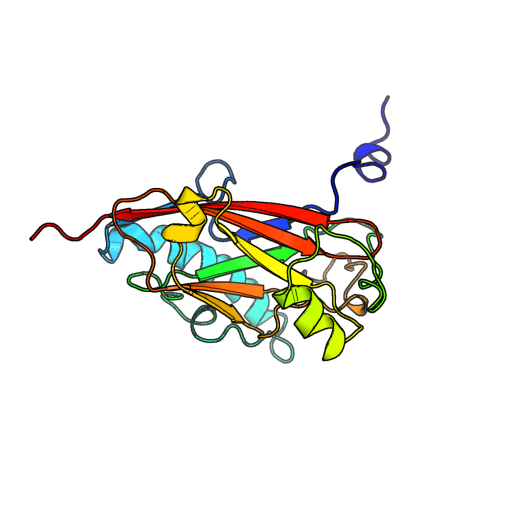5.31 193 LEU A CA 1
ATOM 1548 C C . LEU A 1 193 ? -4.051 -9.070 8.471 1.00 95.31 193 LEU A C 1
ATOM 1550 O O . LEU A 1 193 ? -3.636 -8.141 9.170 1.00 95.31 193 LEU A O 1
ATOM 1554 N N . LEU A 1 194 ? -5.329 -9.211 8.127 1.00 95.56 194 LEU A N 1
ATOM 1555 C CA . LEU A 1 194 ? -6.421 -8.358 8.583 1.00 95.56 194 LEU A CA 1
ATOM 1556 C C . LEU A 1 194 ? -7.453 -9.202 9.335 1.00 95.56 194 LEU A C 1
ATOM 1558 O O . LEU A 1 194 ? -8.004 -10.152 8.791 1.00 95.56 194 LEU A O 1
ATOM 1562 N N . TYR A 1 195 ? -7.742 -8.830 10.577 1.00 94.88 195 TYR A N 1
ATOM 1563 C CA . TYR A 1 195 ? -8.789 -9.443 11.386 1.00 94.88 195 TYR A CA 1
ATOM 1564 C C . TYR A 1 195 ? -9.524 -8.364 12.184 1.00 94.88 195 TYR A C 1
ATOM 1566 O O . TYR A 1 195 ? -8.953 -7.714 13.062 1.00 94.88 195 TYR A O 1
ATOM 1574 N N . VAL A 1 196 ? -10.812 -8.173 11.905 1.00 94.12 196 VAL A N 1
ATOM 1575 C CA . VAL A 1 196 ? -11.651 -7.222 12.648 1.00 94.12 196 VAL A CA 1
ATOM 1576 C C . VAL A 1 196 ? -12.771 -7.975 13.336 1.00 94.12 196 VAL A C 1
ATOM 1578 O O . VAL A 1 196 ? -13.525 -8.711 12.703 1.00 94.12 196 VAL A O 1
ATOM 1581 N N . THR A 1 197 ? -12.871 -7.809 14.653 1.00 91.69 197 THR A N 1
ATOM 1582 C CA . THR A 1 197 ? -13.882 -8.525 15.442 1.00 91.69 197 THR A CA 1
ATOM 1583 C C . THR A 1 197 ? -15.264 -7.890 15.233 1.00 91.69 197 THR A C 1
ATOM 1585 O O . THR A 1 197 ? -15.371 -6.660 15.317 1.00 91.69 197 THR A O 1
ATOM 1588 N N . PRO A 1 198 ? -16.328 -8.685 15.013 1.00 87.06 198 PRO A N 1
ATOM 1589 C CA . PRO A 1 198 ? -17.694 -8.177 14.974 1.00 87.06 198 PRO A CA 1
ATOM 1590 C C . PRO A 1 198 ? -18.072 -7.531 16.311 1.00 87.06 198 PRO A C 1
ATOM 1592 O O . PRO A 1 198 ? -17.649 -7.991 17.374 1.00 87.06 198 PRO A O 1
ATOM 1595 N N . LYS A 1 199 ? -18.909 -6.490 16.282 1.00 80.94 199 LYS A N 1
ATOM 1596 C CA . LYS A 1 199 ? -19.514 -5.973 17.516 1.00 80.94 199 LYS A CA 1
ATOM 1597 C C . LYS A 1 199 ? -20.416 -7.060 18.104 1.00 80.94 199 LYS A C 1
ATOM 1599 O O . LYS A 1 199 ? -21.221 -7.642 17.376 1.00 80.94 199 LYS A O 1
ATOM 1604 N N . ARG A 1 200 ? -20.275 -7.347 19.402 1.00 74.06 200 ARG A N 1
ATOM 1605 C CA . ARG A 1 200 ? -21.252 -8.188 20.106 1.00 74.06 200 ARG A CA 1
ATOM 1606 C C . ARG A 1 200 ? -22.593 -7.447 20.086 1.00 74.06 200 ARG A C 1
ATOM 1608 O O . ARG A 1 200 ? -22.611 -6.253 20.380 1.00 74.06 200 ARG A O 1
ATOM 1615 N N . LYS A 1 201 ? -23.650 -8.131 19.641 1.00 59.81 201 LYS A N 1
ATOM 1616 C CA . LYS A 1 201 ? -25.027 -7.645 19.788 1.00 59.81 201 LYS A CA 1
ATOM 1617 C C . LYS A 1 201 ? -25.416 -7.630 21.258 1.00 59.81 201 LYS A C 1
ATOM 1619 O O . LYS A 1 201 ? -24.911 -8.515 21.987 1.00 59.81 201 LYS A O 1
#

Nearest PDB structures (foldseek):
  6hci-assembly1_C  TM=6.145E-01  e=6.918E-02  Homo sapiens
  1g1c-assembly2_B  TM=5.710E-01  e=4.299E-02  Homo sapiens
  5fm5-assembly1_O  TM=4.342E-01  e=3.193E-02  Homo sapiens
  2wwm-assembly2_C  TM=5.020E-01  e=1.254E-01  Homo sapiens
  2dm3-assembly1_A  TM=4.951E-01  e=1.591E-01  Homo sapiens